Protein AF-A0ABD0QPB6-F1 (afdb_monomer)

Mean predicted aligned error: 9.12 Å

pLDDT: mean 83.05, std 16.16, range [44.59, 97.56]

InterPro domains:
  IPR012337 Ribonuclease H-like superfamily [SSF53098] (1-180)

Sequence (181 aa):
MKPLLKASNILQSESSVYLGWLLPVIHQLQSKLNRLETSSQTCTPLIRALQNGLQKRFGQMMEDPELAAAAVLLPKFKTSWTDKPDVIEAALKYVKNHLKTTEQESQHQQRESSDDDDFFSRPLSTKLQSPAELDGYLTCASDSMDLLHSFPAIKKLSMKLNTALPASAACEQLFSCAGLL

Structure (mmCIF, N/CA/C/O backbone):
data_AF-A0ABD0QPB6-F1
#
_entry.id   AF-A0ABD0QPB6-F1
#
loop_
_atom_site.group_PDB
_atom_site.id
_atom_site.type_symbol
_atom_site.label_atom_id
_atom_site.label_alt_id
_atom_site.label_comp_id
_atom_site.label_asym_id
_atom_site.label_entity_id
_atom_site.label_seq_id
_atom_site.pdbx_PDB_ins_code
_atom_site.Cartn_x
_atom_site.Cartn_y
_atom_site.Cartn_z
_atom_site.occupancy
_atom_site.B_iso_or_equiv
_atom_site.auth_seq_id
_atom_site.auth_comp_id
_atom_site.auth_asym_id
_atom_site.auth_atom_id
_atom_site.pdbx_PDB_model_num
ATOM 1 N N . MET A 1 1 ? -15.784 8.116 16.201 1.00 81.12 1 MET A N 1
ATOM 2 C CA . MET A 1 1 ? -16.161 7.712 14.823 1.00 81.12 1 MET A CA 1
ATOM 3 C C . MET A 1 1 ? -15.563 8.560 13.693 1.00 81.12 1 MET A C 1
ATO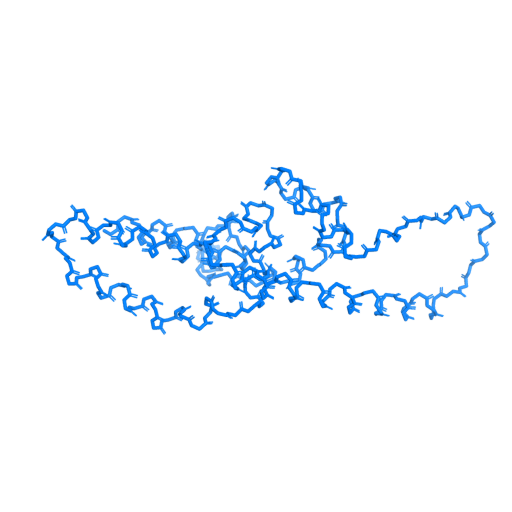M 5 O O . MET A 1 1 ? -15.458 8.041 12.591 1.00 81.12 1 MET A O 1
ATOM 9 N N . LYS A 1 2 ? -15.105 9.808 13.920 1.00 87.12 2 LYS A N 1
ATOM 10 C CA . LYS A 1 2 ? -14.520 10.672 12.864 1.00 87.12 2 LYS A CA 1
ATOM 11 C C . LYS A 1 2 ? -13.452 10.006 11.959 1.00 87.12 2 LYS A C 1
ATOM 13 O O . LYS A 1 2 ? -13.509 10.244 10.756 1.00 87.12 2 LYS A O 1
ATOM 18 N N . PRO A 1 3 ? -12.502 9.184 12.463 1.00 87.81 3 PRO A N 1
ATOM 19 C CA . PRO A 1 3 ? -11.493 8.563 11.597 1.00 87.81 3 PRO A CA 1
ATOM 20 C C . PRO A 1 3 ? -12.076 7.598 10.565 1.00 87.81 3 PRO A C 1
ATOM 22 O O . PRO A 1 3 ? -11.641 7.624 9.420 1.00 87.81 3 PRO A O 1
ATOM 25 N N . LEU A 1 4 ? -13.077 6.802 10.957 1.00 89.31 4 LEU A N 1
ATOM 26 C CA . LEU A 1 4 ? -13.736 5.843 10.071 1.00 89.31 4 LEU A CA 1
ATOM 27 C C . LEU A 1 4 ? -14.470 6.561 8.934 1.00 89.31 4 LEU A C 1
ATOM 29 O O . LEU A 1 4 ? -14.278 6.221 7.774 1.00 89.31 4 LEU A O 1
ATOM 33 N N . LEU A 1 5 ? -15.237 7.605 9.268 1.00 88.81 5 LEU A N 1
ATOM 34 C CA . LEU A 1 5 ? -15.920 8.434 8.270 1.00 88.81 5 LEU A CA 1
ATOM 35 C C . LEU A 1 5 ? -14.925 9.085 7.306 1.00 88.81 5 LEU A C 1
ATOM 37 O O . LEU A 1 5 ? -15.129 9.057 6.100 1.00 88.81 5 LEU A O 1
ATOM 41 N N . LYS A 1 6 ? -13.810 9.619 7.819 1.00 91.06 6 LYS A N 1
ATOM 42 C CA . LYS A 1 6 ? -12.783 10.225 6.964 1.00 91.06 6 LYS A CA 1
ATOM 43 C C . LYS A 1 6 ? -12.150 9.205 6.013 1.00 91.06 6 LYS A C 1
ATOM 45 O O . LYS A 1 6 ? -11.947 9.535 4.855 1.00 91.06 6 LYS A O 1
ATOM 50 N N . ALA A 1 7 ? -11.847 7.997 6.487 1.00 91.69 7 ALA A N 1
ATOM 51 C CA . ALA A 1 7 ? -11.310 6.930 5.645 1.00 91.69 7 ALA A CA 1
ATOM 52 C C . ALA A 1 7 ? -12.302 6.526 4.544 1.00 91.69 7 ALA A C 1
ATOM 54 O O . ALA A 1 7 ? -11.922 6.467 3.379 1.00 91.69 7 ALA A O 1
ATOM 55 N N . SER A 1 8 ? -13.578 6.344 4.902 1.00 87.75 8 SER A N 1
ATOM 56 C CA . SER A 1 8 ? -14.651 6.054 3.944 1.00 87.75 8 SER A CA 1
ATOM 57 C C . SER A 1 8 ? -14.762 7.143 2.880 1.00 87.75 8 SER A C 1
ATOM 59 O O . SER A 1 8 ? -14.744 6.839 1.695 1.00 87.75 8 SER A O 1
ATOM 61 N N . ASN A 1 9 ? -14.799 8.412 3.293 1.00 89.06 9 ASN A N 1
ATOM 62 C CA . ASN A 1 9 ? -14.913 9.536 2.367 1.00 89.06 9 ASN A CA 1
ATOM 63 C C . ASN A 1 9 ? -13.718 9.635 1.415 1.00 89.06 9 ASN A C 1
ATOM 65 O O . ASN A 1 9 ? -13.903 10.050 0.282 1.00 89.06 9 ASN A O 1
ATOM 69 N N . ILE A 1 10 ? -12.506 9.275 1.859 1.00 89.94 10 ILE A N 1
ATOM 70 C CA . ILE A 1 10 ? -11.329 9.250 0.979 1.00 89.94 10 ILE A CA 1
ATOM 71 C C . ILE A 1 10 ? -11.477 8.140 -0.062 1.00 89.94 10 ILE A C 1
ATOM 73 O O . ILE A 1 10 ? -11.337 8.416 -1.243 1.00 89.94 10 ILE A O 1
ATOM 77 N N . LEU A 1 11 ? -11.793 6.908 0.350 1.00 87.25 11 LEU A N 1
ATOM 78 C CA . LEU A 1 11 ? -11.899 5.773 -0.581 1.00 87.25 11 LEU A CA 1
ATOM 79 C C . LEU A 1 11 ? -13.063 5.904 -1.568 1.00 87.25 11 LEU A C 1
ATOM 81 O O . LEU A 1 11 ? -13.044 5.277 -2.619 1.00 87.25 11 LEU A O 1
ATOM 85 N N . GLN A 1 12 ? -14.073 6.697 -1.221 1.00 83.50 12 GLN A N 1
ATOM 86 C CA . GLN A 1 12 ? -15.228 6.972 -2.070 1.00 83.50 12 GLN A CA 1
ATOM 87 C C . GLN A 1 12 ? -15.091 8.285 -2.853 1.00 83.50 12 GLN A C 1
ATOM 89 O O . GLN A 1 12 ? -16.020 8.640 -3.570 1.00 83.50 12 GLN A O 1
ATOM 94 N N . SER A 1 13 ? -13.988 9.034 -2.710 1.00 82.06 13 SER A N 1
ATOM 95 C CA . SER A 1 13 ? -13.851 10.320 -3.399 1.00 82.06 13 SER A CA 1
ATOM 96 C C . SER A 1 13 ? -13.493 10.141 -4.872 1.00 82.06 13 SER A C 1
ATOM 98 O O . SER A 1 13 ? -12.635 9.337 -5.231 1.00 82.06 13 SER A O 1
ATOM 100 N N . GLU A 1 14 ? -14.059 10.998 -5.719 1.00 71.94 14 GLU A N 1
ATOM 101 C CA . GLU A 1 14 ? -13.744 11.079 -7.156 1.00 71.94 14 GLU A CA 1
ATOM 102 C C . GLU A 1 14 ? -12.307 11.549 -7.444 1.00 71.94 14 GLU A C 1
ATOM 104 O O . GLU A 1 14 ? -11.820 11.467 -8.566 1.00 71.94 14 GLU A O 1
ATOM 109 N N . SER A 1 15 ? -11.603 12.048 -6.428 1.00 72.88 15 SER A N 1
ATOM 110 C CA . SER A 1 15 ? -10.201 12.471 -6.511 1.00 72.88 15 SER A CA 1
ATOM 111 C C . SER A 1 15 ? -9.197 11.391 -6.087 1.00 72.88 15 SER A C 1
ATOM 113 O O . SER A 1 15 ? -8.006 11.530 -6.363 1.00 72.88 15 SER A O 1
ATOM 115 N N . SER A 1 16 ? -9.652 10.315 -5.433 1.00 72.69 16 SER A N 1
ATOM 116 C CA . SER A 1 16 ? -8.808 9.244 -4.865 1.00 72.69 16 SER A CA 1
ATOM 117 C C . SER A 1 16 ? -9.188 7.878 -5.450 1.00 72.69 16 SER A C 1
ATOM 119 O O . SER A 1 16 ? -9.358 6.892 -4.741 1.00 72.69 16 SER A O 1
ATOM 121 N N . VAL A 1 17 ? -9.341 7.848 -6.772 1.00 77.81 17 VAL A N 1
ATOM 122 C CA . VAL A 1 17 ? -9.950 6.756 -7.557 1.00 77.81 17 VAL A CA 1
ATOM 123 C C . VAL A 1 17 ? -9.017 5.553 -7.738 1.00 77.81 17 VAL A C 1
ATOM 125 O O . VAL A 1 17 ? -9.458 4.467 -8.095 1.00 77.81 17 VAL A O 1
ATOM 128 N N . TYR A 1 18 ? -7.724 5.725 -7.469 1.00 88.94 18 TYR A N 1
ATOM 129 C CA . TYR A 1 18 ? -6.713 4.694 -7.682 1.00 88.94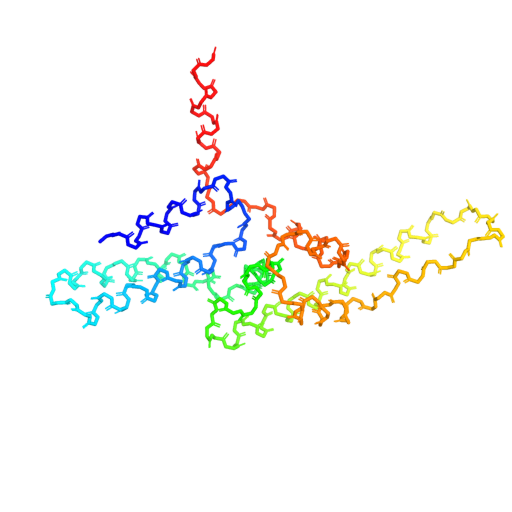 18 TYR A CA 1
ATOM 130 C C . TYR A 1 18 ? -6.714 3.647 -6.566 1.00 88.94 18 TYR A C 1
ATOM 132 O O . TYR A 1 18 ? -6.688 3.998 -5.382 1.00 88.94 18 TYR A O 1
ATOM 140 N N . LEU A 1 19 ? -6.638 2.364 -6.932 1.00 91.94 19 LEU A N 1
ATOM 141 C CA . LEU A 1 19 ? -6.557 1.252 -5.976 1.00 91.94 19 LEU A CA 1
ATOM 142 C C . LEU A 1 19 ? -5.443 1.425 -4.930 1.00 91.94 19 LEU A C 1
ATOM 144 O O . LEU A 1 19 ? -5.619 1.054 -3.772 1.00 91.94 19 LEU A O 1
ATOM 148 N N . GLY A 1 20 ? -4.327 2.056 -5.298 1.00 94.06 20 GLY A N 1
ATOM 149 C CA . GLY A 1 20 ? -3.195 2.344 -4.419 1.00 94.06 20 GLY A CA 1
ATOM 150 C C . GLY A 1 20 ? -3.513 3.245 -3.221 1.00 94.06 20 GLY A C 1
ATOM 151 O O . GLY A 1 20 ? -2.680 3.371 -2.330 1.00 94.06 20 GLY A O 1
ATOM 152 N N . TRP A 1 21 ? -4.707 3.843 -3.138 1.00 94.75 21 TRP A N 1
ATOM 153 C CA . TRP A 1 21 ? -5.187 4.512 -1.922 1.00 94.75 21 TRP A CA 1
ATOM 154 C C . TRP A 1 21 ? -5.678 3.544 -0.843 1.00 94.75 21 TRP A C 1
ATOM 156 O O . TRP A 1 21 ? -5.719 3.926 0.328 1.00 94.75 21 TRP A O 1
ATOM 166 N N . LEU A 1 22 ? -6.028 2.305 -1.201 1.00 94.19 22 LEU A N 1
ATOM 167 C CA . LEU A 1 22 ? -6.653 1.343 -0.297 1.00 94.19 22 LEU A CA 1
ATOM 168 C C . LEU A 1 22 ? -5.791 1.078 0.943 1.00 94.19 22 LEU A C 1
ATOM 170 O O . LEU A 1 22 ? -6.199 1.412 2.058 1.00 94.19 22 LEU A O 1
ATOM 174 N N . LEU A 1 23 ? -4.591 0.518 0.765 1.00 96.12 23 LEU A N 1
ATOM 175 C CA . LEU A 1 23 ? -3.746 0.131 1.899 1.00 96.12 23 LEU A CA 1
ATOM 176 C C . LEU A 1 23 ? -3.273 1.334 2.737 1.00 96.12 23 LEU A C 1
ATOM 178 O O . LEU A 1 23 ? -3.413 1.268 3.961 1.00 96.12 23 LEU A O 1
ATOM 182 N N . PRO A 1 24 ? -2.815 2.464 2.152 1.00 96.25 24 PRO A N 1
ATOM 183 C CA . PRO A 1 24 ? -2.459 3.660 2.922 1.00 96.25 24 PRO A CA 1
ATOM 184 C C . PRO A 1 24 ? -3.602 4.192 3.794 1.00 96.25 24 PRO A C 1
ATOM 186 O O . PRO A 1 24 ? -3.389 4.566 4.952 1.00 96.25 24 PRO A O 1
ATOM 189 N N . VAL A 1 25 ? -4.837 4.206 3.279 1.00 95.88 25 VAL A N 1
ATOM 190 C CA . VAL A 1 25 ? -5.998 4.689 4.039 1.00 95.88 25 VAL A CA 1
ATOM 191 C C . VAL A 1 25 ? -6.361 3.728 5.169 1.00 95.88 25 VAL A C 1
ATOM 193 O O . VAL A 1 25 ? -6.621 4.186 6.287 1.00 95.88 25 VAL A O 1
ATOM 196 N N . ILE A 1 26 ? -6.344 2.415 4.920 1.00 95.94 26 ILE A N 1
ATOM 197 C CA . ILE A 1 26 ? -6.601 1.402 5.954 1.00 95.94 26 ILE A CA 1
ATOM 198 C C . ILE A 1 26 ? -5.516 1.444 7.038 1.00 95.94 26 ILE A C 1
ATOM 200 O O . ILE A 1 26 ? -5.853 1.497 8.224 1.00 95.94 26 ILE A O 1
ATOM 204 N N . HIS A 1 27 ? -4.238 1.522 6.657 1.00 96.06 27 HIS A N 1
ATOM 205 C CA . HIS A 1 27 ? -3.117 1.666 7.588 1.00 96.06 27 HIS A CA 1
ATOM 206 C C . HIS A 1 27 ? -3.282 2.909 8.474 1.00 96.06 27 HIS A C 1
ATOM 208 O O . HIS A 1 27 ? -3.224 2.844 9.708 1.00 96.06 27 HIS A O 1
ATOM 214 N N . GLN A 1 28 ? -3.587 4.054 7.860 1.00 95.69 28 GLN A N 1
ATOM 215 C CA . GLN A 1 28 ? -3.789 5.298 8.590 1.00 95.69 28 GLN A CA 1
ATOM 216 C C . GLN A 1 28 ? -5.010 5.239 9.520 1.00 95.69 28 GLN A C 1
ATOM 218 O O . GLN A 1 28 ? -4.972 5.818 10.614 1.00 95.69 28 GLN A O 1
ATOM 223 N N . LEU A 1 29 ? -6.089 4.563 9.113 1.00 95.38 29 LEU A N 1
ATOM 224 C CA . LEU A 1 29 ? -7.268 4.340 9.945 1.00 95.38 29 LEU A CA 1
ATOM 225 C C . LEU A 1 29 ? -6.924 3.491 11.174 1.00 95.38 29 LEU A C 1
ATOM 227 O O . LEU A 1 29 ? -7.268 3.897 12.285 1.00 95.38 29 LEU A O 1
ATOM 231 N N . GLN A 1 30 ? -6.211 2.375 10.997 1.00 94.75 30 GLN A N 1
ATOM 232 C CA . GLN A 1 30 ? -5.752 1.518 12.095 1.00 94.75 30 GLN A CA 1
ATOM 233 C C . GLN A 1 30 ? -4.891 2.304 13.092 1.00 94.75 30 GLN A C 1
ATOM 235 O O . GLN A 1 30 ? -5.188 2.303 14.285 1.00 94.75 30 GLN A O 1
ATOM 240 N N . SER A 1 31 ? -3.907 3.071 12.610 1.00 94.25 31 SER A N 1
ATOM 241 C CA . SER A 1 31 ? -3.063 3.934 13.453 1.00 94.25 31 SER A CA 1
ATOM 242 C C . SER A 1 31 ? -3.891 4.943 14.268 1.00 94.25 31 SER A C 1
ATOM 244 O O . SER A 1 31 ? -3.686 5.121 15.472 1.00 94.25 31 SER A O 1
ATOM 246 N N . LYS A 1 32 ? -4.909 5.563 13.652 1.00 94.56 32 LYS A N 1
ATOM 247 C CA . LYS A 1 32 ? -5.802 6.500 14.354 1.00 94.56 32 LYS A CA 1
ATOM 248 C C . LYS A 1 32 ? -6.714 5.817 15.368 1.00 94.56 32 LYS A C 1
ATOM 250 O O . LYS A 1 32 ? -7.001 6.431 16.394 1.00 94.56 32 LYS A O 1
ATOM 255 N N . LEU A 1 33 ? -7.182 4.600 15.094 1.00 93.56 33 LEU A N 1
ATOM 256 C CA . LEU A 1 33 ? -7.973 3.819 16.046 1.00 93.56 33 LEU A CA 1
ATOM 257 C C . LEU A 1 33 ? -7.122 3.383 17.242 1.00 93.56 33 LEU A C 1
ATOM 259 O O . LEU A 1 33 ? -7.562 3.588 18.368 1.00 93.56 33 LEU A O 1
ATOM 263 N N . ASN A 1 34 ? -5.889 2.921 17.013 1.00 92.75 34 ASN A N 1
ATOM 264 C CA . ASN A 1 34 ? -4.941 2.582 18.080 1.00 92.75 34 ASN A CA 1
ATOM 265 C C . ASN A 1 34 ? -4.690 3.785 18.994 1.00 92.75 34 ASN A C 1
ATOM 267 O O . ASN A 1 34 ? -4.819 3.687 20.210 1.00 92.75 34 ASN A O 1
ATOM 271 N N . ARG A 1 35 ? -4.423 4.963 18.413 1.00 92.75 35 ARG A N 1
ATOM 272 C CA . ARG A 1 35 ? -4.232 6.187 19.202 1.00 92.75 35 ARG A CA 1
ATOM 273 C C . ARG A 1 35 ? -5.475 6.559 20.009 1.00 92.75 35 ARG A C 1
ATOM 275 O O . ARG A 1 35 ? -5.348 6.989 21.151 1.00 92.75 35 ARG A O 1
ATOM 282 N N . LEU A 1 36 ? -6.667 6.411 19.424 1.00 91.12 36 LEU A N 1
ATOM 283 C CA . LEU A 1 36 ? -7.919 6.657 20.139 1.00 91.12 36 LEU A CA 1
ATOM 284 C C . LEU A 1 36 ? -8.105 5.689 21.305 1.00 91.12 36 LEU A C 1
ATOM 286 O O . LEU A 1 36 ? -8.537 6.136 22.363 1.00 91.12 36 LEU A O 1
ATOM 290 N N . GLU A 1 37 ? -7.759 4.415 21.129 1.00 91.00 37 GLU A N 1
ATOM 291 C CA . GLU A 1 37 ? -7.808 3.414 22.195 1.00 91.00 37 GLU A CA 1
ATOM 292 C C . GLU A 1 37 ? -6.884 3.788 23.360 1.00 91.00 37 GLU A C 1
ATOM 294 O O . GLU A 1 37 ? -7.306 3.726 24.509 1.00 91.00 37 GLU A O 1
ATOM 299 N N . THR A 1 38 ? -5.661 4.250 23.076 1.00 90.19 38 THR A N 1
ATOM 300 C CA . THR A 1 38 ? -4.712 4.684 24.116 1.00 90.19 38 THR A CA 1
ATOM 301 C C . THR A 1 38 ? -5.148 5.975 24.815 1.00 90.19 38 THR A C 1
ATOM 303 O O . THR A 1 38 ? -4.927 6.129 26.011 1.00 90.19 38 THR A O 1
ATOM 306 N N . SER A 1 39 ? -5.754 6.921 24.089 1.00 88.75 39 SER A N 1
ATOM 307 C CA . SER A 1 39 ? -6.095 8.247 24.634 1.00 88.75 39 SER A CA 1
ATOM 308 C C . SER A 1 39 ? -7.474 8.345 25.299 1.00 88.75 39 SER A C 1
ATOM 310 O O . SER A 1 39 ? -7.721 9.300 26.031 1.00 88.75 39 SER A O 1
ATOM 312 N N . SER A 1 40 ? -8.398 7.419 25.015 1.00 79.94 40 SER A N 1
ATOM 313 C CA . SER A 1 40 ? -9.797 7.495 25.459 1.00 79.94 40 SER A CA 1
ATOM 314 C C . SER A 1 40 ? -10.139 6.377 26.435 1.00 79.94 40 SER A C 1
ATOM 316 O O . SER A 1 40 ? -9.991 5.202 26.120 1.00 79.94 40 SER A O 1
ATOM 318 N N . GLN A 1 41 ? -10.723 6.739 27.580 1.00 75.62 41 GLN A N 1
ATOM 319 C CA . GLN A 1 41 ? -11.320 5.782 28.524 1.00 75.62 41 GLN A CA 1
ATOM 320 C C . GLN A 1 41 ? -12.752 5.367 28.133 1.00 75.62 41 GLN A C 1
ATOM 322 O O . GLN A 1 41 ? -13.361 4.526 28.787 1.00 75.62 41 GLN A O 1
ATOM 327 N N . THR A 1 42 ? -13.313 5.958 27.073 1.00 80.00 42 THR A N 1
ATOM 328 C CA . THR A 1 42 ? -14.689 5.700 26.619 1.00 80.00 42 THR A CA 1
ATOM 329 C C . THR A 1 42 ? -14.715 4.937 25.298 1.00 80.00 42 THR A C 1
ATOM 331 O O . THR A 1 42 ? -13.845 5.113 24.441 1.00 80.00 42 THR A O 1
ATOM 334 N N . CYS A 1 43 ? -15.748 4.105 25.122 1.00 86.25 43 CYS A N 1
ATOM 335 C CA . CYS A 1 43 ? -16.034 3.355 23.893 1.00 86.25 43 CYS A CA 1
ATOM 336 C C . CYS A 1 43 ? -14.931 2.377 23.438 1.00 86.25 43 CYS A C 1
ATOM 338 O O . CYS A 1 43 ? -14.927 1.966 22.277 1.00 86.25 43 CYS A O 1
ATOM 340 N N . THR A 1 44 ? -14.035 1.943 24.332 1.00 90.75 44 THR A N 1
ATOM 341 C CA . THR A 1 44 ? -12.987 0.944 24.045 1.00 90.75 44 THR A CA 1
ATOM 342 C C . THR A 1 44 ? -13.528 -0.338 23.395 1.00 90.75 44 THR A C 1
ATOM 344 O O . THR A 1 44 ? -12.945 -0.769 22.400 1.00 90.75 44 THR A O 1
ATOM 347 N N . PRO A 1 45 ? -14.660 -0.930 23.843 1.00 93.38 45 PRO A N 1
ATOM 348 C CA . PRO A 1 45 ? -15.212 -2.116 23.181 1.00 93.38 45 PRO A CA 1
ATOM 349 C C . PRO A 1 45 ? -15.570 -1.873 21.709 1.00 93.38 45 PRO A C 1
ATOM 351 O O . PRO A 1 45 ? -15.326 -2.732 20.867 1.00 93.38 45 PRO A O 1
ATOM 354 N N . LEU A 1 46 ? -16.089 -0.685 21.380 1.00 93.06 46 LEU A N 1
ATOM 355 C CA . LEU A 1 46 ? -16.408 -0.307 20.003 1.00 93.06 46 LEU A CA 1
ATOM 356 C C . LEU A 1 46 ? -15.138 -0.119 19.164 1.00 93.06 46 LEU A C 1
ATOM 358 O O . LEU A 1 46 ? -15.092 -0.572 18.024 1.00 93.06 46 LEU A O 1
ATOM 362 N N . ILE A 1 47 ? -14.103 0.523 19.717 1.00 93.06 47 ILE A N 1
ATOM 363 C CA . ILE A 1 47 ? -12.819 0.709 19.021 1.00 93.06 47 ILE A CA 1
ATOM 364 C C . ILE A 1 47 ? -12.201 -0.655 18.683 1.00 93.06 47 ILE A C 1
ATOM 366 O O . ILE A 1 47 ? -11.854 -0.886 17.524 1.00 93.06 47 ILE A O 1
ATOM 370 N N . ARG A 1 48 ? -12.195 -1.588 19.643 1.00 94.12 48 ARG A N 1
ATOM 371 C CA . ARG A 1 48 ? -11.731 -2.971 19.442 1.00 94.12 48 ARG A CA 1
ATOM 372 C C . ARG A 1 48 ? -12.557 -3.728 18.419 1.00 94.12 48 ARG A C 1
ATOM 374 O O . ARG A 1 48 ? -11.999 -4.399 17.557 1.00 94.12 48 ARG A O 1
ATOM 381 N N . ALA A 1 49 ? -13.882 -3.596 18.466 1.00 95.38 49 ALA A N 1
ATOM 382 C CA . ALA A 1 49 ? -14.755 -4.204 17.468 1.00 95.38 49 ALA A CA 1
ATOM 383 C C . ALA A 1 49 ? -14.436 -3.696 16.049 1.00 95.38 49 ALA A C 1
ATOM 385 O O . ALA A 1 49 ? -14.397 -4.490 15.109 1.00 95.38 49 ALA A O 1
ATOM 386 N N . LEU A 1 50 ? -14.144 -2.399 15.891 1.00 94.25 50 LEU A N 1
ATOM 387 C CA . LEU A 1 50 ? -13.730 -1.819 14.611 1.00 94.25 50 LEU A CA 1
ATOM 388 C C . LEU A 1 50 ? -12.352 -2.316 14.165 1.00 94.25 50 LEU A C 1
ATOM 390 O O . LEU A 1 50 ? -12.214 -2.716 13.012 1.00 94.25 50 LEU A O 1
ATOM 394 N N . GLN A 1 51 ? -11.350 -2.328 15.049 1.00 94.81 51 GLN A N 1
ATOM 395 C CA . GLN A 1 51 ? -10.017 -2.865 14.741 1.00 94.81 51 GLN A CA 1
ATOM 396 C C . GLN A 1 51 ? -10.104 -4.335 14.302 1.00 94.81 51 GLN A C 1
ATOM 398 O O . GLN A 1 51 ? -9.565 -4.693 13.255 1.00 94.81 51 GLN A O 1
ATOM 403 N N . ASN A 1 52 ? -10.861 -5.160 15.031 1.00 96.12 52 ASN A N 1
ATOM 404 C CA . ASN A 1 52 ? -11.097 -6.564 14.687 1.00 96.12 52 ASN A CA 1
ATOM 405 C C . ASN A 1 52 ? -11.823 -6.709 13.344 1.00 96.12 52 ASN A C 1
ATOM 407 O O . ASN A 1 52 ? -11.462 -7.556 12.530 1.00 96.12 52 ASN A O 1
ATOM 411 N N . GLY A 1 53 ? -12.832 -5.872 13.089 1.00 95.88 53 GLY A N 1
ATOM 412 C CA . GLY A 1 53 ? -13.549 -5.849 11.816 1.00 95.88 53 GLY A CA 1
ATOM 413 C C . GLY A 1 53 ? -12.645 -5.484 10.637 1.00 95.88 53 GLY A C 1
ATOM 414 O O . GLY A 1 53 ? -12.726 -6.128 9.591 1.00 95.88 53 GLY A O 1
ATOM 415 N N . LEU A 1 54 ? -11.760 -4.498 10.812 1.00 95.31 54 LEU A N 1
ATOM 416 C CA . LEU A 1 54 ? -10.768 -4.115 9.808 1.00 95.31 54 LEU A CA 1
ATOM 417 C C . LEU A 1 54 ? -9.770 -5.242 9.561 1.00 95.31 54 LEU A C 1
ATOM 419 O O . LEU A 1 54 ? -9.543 -5.589 8.409 1.00 95.31 54 LEU A O 1
ATOM 423 N N . GLN A 1 55 ? -9.229 -5.857 10.615 1.00 95.81 55 GLN A N 1
ATOM 424 C CA . GLN A 1 55 ? -8.288 -6.965 10.465 1.00 95.81 55 GLN A CA 1
ATOM 425 C C . GLN A 1 55 ? -8.934 -8.165 9.769 1.00 95.81 55 GLN A C 1
ATOM 427 O O . GLN A 1 55 ? -8.341 -8.753 8.871 1.00 95.81 55 GLN A O 1
ATOM 432 N N . LYS A 1 56 ? -10.179 -8.498 10.122 1.00 96.12 56 LYS A N 1
ATOM 433 C CA . LYS A 1 56 ? -10.916 -9.597 9.492 1.00 96.12 56 LYS A CA 1
ATOM 434 C C . LYS A 1 56 ? -11.172 -9.358 8.000 1.00 96.12 56 LYS A C 1
ATOM 436 O O . LYS A 1 56 ? -11.176 -10.316 7.238 1.00 96.12 56 LYS A O 1
ATOM 441 N N . ARG A 1 57 ? -11.430 -8.112 7.590 1.00 94.75 57 ARG A N 1
ATOM 442 C CA . ARG A 1 57 ? -11.776 -7.770 6.197 1.00 94.75 57 ARG A CA 1
ATOM 443 C C . ARG A 1 57 ? -10.561 -7.467 5.324 1.00 94.75 57 ARG A C 1
ATOM 445 O O . ARG A 1 57 ? -10.544 -7.872 4.172 1.00 94.75 57 ARG A O 1
ATOM 452 N N . PHE A 1 58 ? -9.578 -6.752 5.864 1.00 95.00 58 PHE A N 1
ATOM 453 C CA . PHE A 1 58 ? -8.446 -6.204 5.113 1.00 95.00 58 PHE A CA 1
ATOM 454 C C . PHE A 1 58 ? -7.102 -6.829 5.496 1.00 95.00 58 PHE A C 1
ATOM 456 O O . PHE A 1 58 ? -6.098 -6.491 4.883 1.00 95.00 58 PHE A O 1
ATOM 463 N N . GLY A 1 59 ? -7.051 -7.733 6.482 1.00 94.38 59 GLY A N 1
ATOM 464 C CA . GLY A 1 59 ? -5.798 -8.337 6.947 1.00 94.38 59 GLY A CA 1
ATOM 465 C C . GLY A 1 59 ? -5.012 -9.010 5.823 1.00 94.38 59 GLY A C 1
ATOM 466 O O . GLY A 1 59 ? -3.848 -8.690 5.634 1.00 94.38 59 GLY A O 1
ATOM 467 N N . GLN A 1 60 ? -5.679 -9.843 5.016 1.00 94.69 60 GLN A N 1
ATOM 468 C CA . GLN A 1 60 ? -5.055 -10.491 3.854 1.00 94.69 60 GLN A CA 1
ATOM 469 C C . GLN A 1 60 ? -4.638 -9.481 2.775 1.00 94.69 60 GLN A C 1
ATOM 471 O O . GLN A 1 60 ? -3.566 -9.602 2.200 1.00 94.69 60 GLN A O 1
ATOM 476 N N . MET A 1 61 ? -5.451 -8.448 2.535 1.00 94.88 61 MET A N 1
ATOM 477 C CA . MET A 1 61 ? -5.135 -7.400 1.554 1.00 94.88 61 MET A CA 1
ATOM 478 C C . MET A 1 61 ? -3.893 -6.591 1.949 1.00 94.88 61 MET A C 1
ATOM 480 O O . MET A 1 61 ? -3.136 -6.163 1.088 1.00 94.88 61 MET A O 1
ATOM 484 N N . MET A 1 62 ? -3.666 -6.385 3.249 1.00 93.88 62 MET A N 1
ATOM 485 C CA . MET A 1 62 ? -2.479 -5.693 3.765 1.00 93.88 62 MET A CA 1
ATOM 486 C C . MET A 1 62 ? -1.180 -6.493 3.575 1.00 93.88 62 MET A C 1
ATOM 488 O O . MET A 1 62 ? -0.102 -5.921 3.730 1.00 93.88 62 MET A O 1
ATOM 492 N N . GLU A 1 63 ? -1.280 -7.786 3.266 1.00 93.88 63 GLU A N 1
ATOM 493 C CA . GLU A 1 63 ? -0.158 -8.690 2.983 1.00 93.88 63 GLU A CA 1
ATOM 494 C C . GLU A 1 63 ? 0.013 -8.942 1.474 1.00 93.88 63 GLU A C 1
ATOM 496 O O . GLU A 1 63 ? 0.977 -9.584 1.060 1.00 93.88 63 GLU A O 1
ATOM 501 N N . ASP A 1 64 ? -0.898 -8.424 0.644 1.00 96.69 64 ASP A N 1
ATOM 502 C CA . ASP A 1 64 ? -0.874 -8.607 -0.802 1.00 96.69 64 ASP A CA 1
ATOM 503 C C . ASP A 1 64 ? 0.187 -7.693 -1.455 1.00 96.69 64 ASP A C 1
ATOM 505 O O . ASP A 1 64 ? 0.059 -6.458 -1.423 1.00 96.69 64 ASP A O 1
ATOM 509 N N . PRO A 1 65 ? 1.239 -8.265 -2.076 1.00 96.75 65 PRO A N 1
ATOM 510 C CA . PRO A 1 65 ? 2.302 -7.486 -2.697 1.00 96.75 65 PRO A CA 1
ATOM 511 C C . PRO A 1 65 ? 1.834 -6.687 -3.919 1.00 96.75 65 PRO A C 1
ATOM 513 O O . PRO A 1 65 ? 2.449 -5.666 -4.225 1.00 96.75 65 PRO A O 1
ATOM 516 N N . GLU A 1 66 ? 0.769 -7.103 -4.610 1.00 96.50 66 GLU A N 1
ATOM 517 C CA . GLU A 1 66 ? 0.209 -6.368 -5.746 1.00 96.50 66 GLU A CA 1
ATOM 518 C C . GLU A 1 66 ? -0.489 -5.087 -5.278 1.00 96.50 66 GLU A C 1
ATOM 520 O O . GLU A 1 66 ? -0.227 -4.003 -5.806 1.00 96.50 66 GLU A O 1
ATOM 525 N N . LEU A 1 67 ? -1.314 -5.181 -4.231 1.00 96.38 67 LEU A N 1
ATOM 526 C CA . LEU A 1 67 ? -1.977 -4.018 -3.631 1.00 96.38 67 LEU A CA 1
ATOM 527 C C . LEU A 1 67 ? -0.963 -3.051 -3.008 1.00 96.38 67 LEU A C 1
ATOM 529 O O . LEU A 1 67 ? -1.092 -1.830 -3.139 1.00 96.38 67 LEU A O 1
ATOM 533 N N . ALA A 1 68 ? 0.082 -3.580 -2.370 1.00 97.56 68 ALA A N 1
ATOM 534 C CA . ALA A 1 68 ? 1.177 -2.771 -1.850 1.00 97.56 68 ALA A CA 1
ATOM 535 C C . ALA A 1 68 ? 1.984 -2.105 -2.980 1.00 97.56 68 ALA A C 1
ATOM 537 O O . ALA A 1 68 ? 2.337 -0.928 -2.872 1.00 97.56 68 ALA A O 1
ATOM 538 N N . ALA A 1 69 ? 2.217 -2.803 -4.096 1.00 97.56 69 ALA A N 1
ATOM 539 C CA . ALA A 1 69 ? 2.844 -2.229 -5.284 1.00 97.56 69 ALA A CA 1
ATOM 540 C C . ALA A 1 69 ? 1.997 -1.104 -5.897 1.00 97.56 69 ALA A C 1
ATOM 542 O O . ALA A 1 69 ? 2.549 -0.063 -6.257 1.00 97.56 69 ALA A O 1
ATOM 543 N N . ALA A 1 70 ? 0.671 -1.261 -5.958 1.00 97.12 70 ALA A N 1
ATOM 544 C CA . ALA A 1 70 ? -0.234 -0.214 -6.429 1.00 97.12 70 ALA A CA 1
ATOM 545 C C . ALA A 1 70 ? -0.068 1.085 -5.620 1.00 97.12 70 ALA A C 1
ATOM 547 O O . ALA A 1 70 ? 0.029 2.162 -6.211 1.00 97.12 70 ALA A O 1
ATOM 548 N N . ALA A 1 71 ? 0.057 0.981 -4.290 1.00 97.25 71 ALA A N 1
ATOM 549 C CA . ALA A 1 71 ? 0.324 2.120 -3.409 1.00 97.25 71 ALA A CA 1
ATOM 550 C C . ALA A 1 71 ? 1.710 2.748 -3.648 1.00 97.25 71 ALA A C 1
ATOM 552 O O . ALA A 1 71 ? 1.823 3.970 -3.739 1.00 97.25 71 ALA A O 1
ATOM 553 N N . VAL A 1 72 ? 2.760 1.933 -3.811 1.00 97.38 72 VAL A N 1
ATOM 554 C CA . VAL A 1 72 ? 4.129 2.413 -4.091 1.00 97.38 72 VAL A CA 1
ATOM 555 C C . VAL A 1 72 ? 4.211 3.188 -5.414 1.00 97.38 72 VAL A C 1
ATOM 557 O O . VAL A 1 72 ? 4.953 4.167 -5.532 1.00 97.38 72 VAL A O 1
ATOM 560 N N . LEU A 1 73 ? 3.423 2.790 -6.410 1.00 96.44 73 LEU A N 1
ATOM 561 C CA . LEU A 1 73 ? 3.377 3.420 -7.732 1.00 96.44 73 LEU A CA 1
ATOM 562 C C . LEU A 1 73 ? 2.584 4.739 -7.772 1.00 96.44 73 LEU A C 1
ATOM 564 O O . LEU A 1 73 ? 2.491 5.354 -8.838 1.00 96.44 73 LEU A O 1
ATOM 568 N N . LEU A 1 74 ? 2.031 5.186 -6.639 1.00 95.44 74 LEU A N 1
ATOM 569 C CA . LEU A 1 74 ? 1.462 6.522 -6.489 1.00 95.44 74 LEU A CA 1
ATOM 570 C C . LEU A 1 74 ? 2.506 7.475 -5.871 1.00 95.44 74 LEU A C 1
ATOM 572 O O . LEU A 1 74 ? 2.945 7.232 -4.739 1.00 95.44 74 LEU A O 1
ATOM 576 N N . PRO A 1 75 ? 2.861 8.592 -6.546 1.00 94.62 75 PRO A N 1
ATOM 577 C CA . PRO A 1 75 ? 3.893 9.526 -6.080 1.00 94.62 75 PRO A CA 1
ATOM 578 C C . PRO A 1 75 ? 3.660 10.063 -4.665 1.00 94.62 75 PRO A C 1
ATOM 580 O O . PRO A 1 75 ? 4.611 10.302 -3.927 1.00 94.62 75 PRO A O 1
ATOM 583 N N . LYS A 1 76 ? 2.390 10.195 -4.270 1.00 94.44 76 LYS A N 1
ATOM 584 C CA . LYS A 1 76 ? 1.971 10.645 -2.939 1.00 94.44 76 LYS A CA 1
ATOM 585 C C . LYS A 1 76 ? 2.422 9.730 -1.797 1.00 94.44 76 LYS A C 1
ATOM 587 O O . LYS A 1 76 ? 2.622 10.212 -0.686 1.00 94.44 76 LYS A O 1
ATOM 592 N N . PHE A 1 77 ? 2.519 8.424 -2.041 1.00 94.94 77 PHE A N 1
ATOM 593 C CA . PHE A 1 77 ? 2.765 7.429 -0.996 1.00 94.94 77 PHE A CA 1
ATOM 594 C C . PHE A 1 77 ? 4.148 6.812 -1.104 1.00 94.94 77 PHE A C 1
ATOM 596 O O . PHE A 1 77 ? 4.868 6.768 -0.110 1.00 94.94 77 PHE A O 1
ATOM 603 N N . LYS A 1 78 ? 4.526 6.324 -2.293 1.00 95.00 78 LYS A N 1
ATOM 604 C CA . LYS A 1 78 ? 5.780 5.585 -2.502 1.00 95.00 78 LYS A CA 1
ATOM 605 C C . LYS A 1 78 ? 5.995 4.564 -1.378 1.00 95.00 78 LYS A C 1
ATOM 607 O O . LYS A 1 78 ? 5.153 3.702 -1.158 1.00 95.00 78 LYS A O 1
ATOM 612 N N . THR A 1 79 ? 7.087 4.673 -0.635 1.00 95.88 79 THR 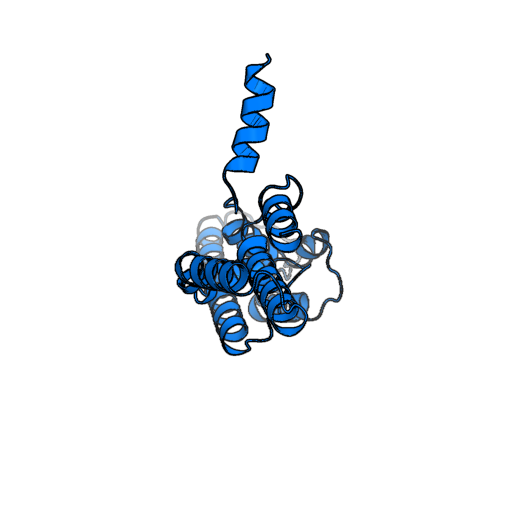A N 1
ATOM 613 C CA . THR A 1 79 ? 7.436 3.757 0.455 1.00 95.88 79 THR A CA 1
ATOM 614 C C . THR A 1 79 ? 7.081 4.285 1.848 1.00 95.88 79 THR A C 1
ATOM 616 O O . THR A 1 79 ? 7.337 3.595 2.826 1.00 95.88 79 THR A O 1
ATOM 619 N N . SER A 1 80 ? 6.494 5.481 1.971 1.00 95.12 80 SER A N 1
ATOM 620 C CA . SER A 1 80 ? 6.297 6.160 3.264 1.00 95.12 80 SER A CA 1
ATOM 621 C C . SER A 1 80 ? 4.945 5.889 3.930 1.00 95.12 80 SER A C 1
ATOM 623 O O . SER A 1 80 ? 4.682 6.389 5.021 1.00 95.12 80 SER A O 1
ATOM 625 N N . TRP A 1 81 ? 4.061 5.115 3.295 1.00 95.00 81 TRP A N 1
ATOM 626 C CA . TRP A 1 81 ? 2.703 4.890 3.802 1.00 95.00 81 TRP A CA 1
ATOM 627 C C . TRP A 1 81 ? 2.610 3.856 4.930 1.00 95.00 81 TRP A C 1
ATOM 629 O O . TRP A 1 81 ? 1.559 3.772 5.566 1.00 95.00 81 TRP A O 1
ATOM 639 N N . THR A 1 82 ? 3.659 3.064 5.172 1.00 95.50 82 THR A N 1
ATOM 640 C CA . THR A 1 82 ? 3.706 2.071 6.252 1.00 95.50 82 THR A CA 1
ATOM 641 C C . THR A 1 82 ? 5.106 1.941 6.839 1.00 95.50 82 THR A C 1
ATOM 643 O O . THR A 1 82 ? 6.098 2.053 6.126 1.00 95.50 82 THR A O 1
ATOM 646 N N . ASP A 1 83 ? 5.172 1.631 8.133 1.00 94.62 83 ASP A N 1
ATOM 647 C CA . ASP A 1 83 ? 6.423 1.376 8.858 1.00 94.62 83 ASP A CA 1
ATOM 648 C C . ASP A 1 83 ? 6.904 -0.086 8.740 1.00 94.62 83 ASP A C 1
ATOM 650 O O . ASP A 1 83 ? 7.862 -0.482 9.400 1.00 94.62 83 ASP A O 1
ATOM 654 N N . LYS A 1 84 ? 6.216 -0.918 7.945 1.00 94.94 84 LYS A N 1
ATOM 655 C CA . LYS A 1 84 ? 6.520 -2.344 7.759 1.00 94.94 84 LYS A CA 1
ATOM 656 C C . LYS A 1 84 ? 7.499 -2.556 6.593 1.00 94.94 84 LYS A C 1
ATOM 658 O O . LYS A 1 84 ? 7.070 -2.496 5.436 1.00 94.94 84 LYS A O 1
ATOM 663 N N . PRO A 1 85 ? 8.798 -2.803 6.853 1.00 94.75 85 PRO A N 1
ATOM 664 C CA . PRO A 1 85 ? 9.797 -2.904 5.791 1.00 94.75 85 PRO A CA 1
ATOM 665 C C . PRO A 1 85 ? 9.581 -4.128 4.894 1.00 94.75 85 PRO A C 1
ATOM 667 O O . PRO A 1 85 ? 9.825 -4.050 3.696 1.00 94.75 85 PRO A O 1
ATOM 670 N N . ASP A 1 86 ? 9.066 -5.222 5.451 1.00 96.62 86 ASP A N 1
ATOM 671 C CA . ASP A 1 86 ? 8.730 -6.467 4.758 1.00 96.62 86 ASP A CA 1
ATOM 672 C C . ASP A 1 86 ? 7.659 -6.260 3.675 1.00 96.62 86 ASP A C 1
ATOM 674 O O . ASP A 1 86 ? 7.805 -6.743 2.551 1.00 96.62 86 ASP A O 1
ATOM 678 N N . VAL A 1 87 ? 6.624 -5.469 3.976 1.00 96.44 87 VAL A N 1
ATOM 679 C CA . VAL A 1 87 ? 5.562 -5.125 3.015 1.00 96.44 87 VAL A CA 1
ATOM 680 C C . VAL A 1 87 ? 6.122 -4.280 1.871 1.00 96.44 87 VAL A C 1
ATOM 682 O O . VAL A 1 87 ? 5.833 -4.539 0.700 1.00 96.44 87 VAL A O 1
ATOM 685 N N . ILE A 1 88 ? 6.959 -3.288 2.191 1.00 97.25 88 ILE A N 1
ATOM 686 C CA . ILE A 1 88 ? 7.599 -2.436 1.183 1.00 97.25 88 ILE A CA 1
ATOM 687 C C . ILE A 1 88 ? 8.573 -3.239 0.315 1.00 97.25 88 ILE A C 1
ATOM 689 O O . ILE A 1 88 ? 8.583 -3.077 -0.905 1.00 97.25 88 ILE A O 1
ATOM 693 N N . GLU A 1 89 ? 9.367 -4.130 0.904 1.00 97.06 89 GLU A N 1
ATOM 694 C CA . GLU A 1 89 ? 10.292 -4.988 0.166 1.00 97.06 89 GLU A CA 1
ATOM 695 C C . GLU A 1 89 ? 9.546 -5.914 -0.804 1.00 97.06 89 GLU A C 1
ATOM 697 O O . GLU A 1 89 ? 9.909 -6.000 -1.982 1.00 97.06 89 GLU A O 1
ATOM 702 N N . ALA A 1 90 ? 8.465 -6.553 -0.345 1.00 97.44 90 ALA A N 1
ATOM 703 C CA . ALA A 1 90 ? 7.623 -7.403 -1.180 1.00 97.44 90 ALA A CA 1
ATOM 704 C C . ALA A 1 90 ? 6.998 -6.619 -2.347 1.00 97.44 90 ALA A C 1
ATOM 706 O O . ALA A 1 90 ? 7.052 -7.077 -3.493 1.00 97.44 90 ALA A O 1
ATOM 707 N N . ALA A 1 91 ? 6.492 -5.410 -2.086 1.00 97.56 91 ALA A N 1
ATOM 708 C CA . ALA A 1 91 ? 5.951 -4.514 -3.107 1.00 97.56 91 ALA A CA 1
ATOM 709 C C . ALA A 1 91 ? 7.010 -4.112 -4.145 1.00 97.56 91 ALA A C 1
ATOM 711 O O . ALA A 1 91 ? 6.785 -4.212 -5.351 1.00 97.56 91 ALA A O 1
ATOM 712 N N . LEU A 1 92 ? 8.201 -3.701 -3.704 1.00 96.81 92 LEU A N 1
ATOM 713 C CA . LEU A 1 92 ? 9.291 -3.318 -4.605 1.00 96.81 92 LEU A CA 1
ATOM 714 C C . LEU A 1 92 ? 9.785 -4.504 -5.436 1.00 96.81 92 LEU A C 1
ATOM 716 O O . LEU A 1 92 ? 10.073 -4.346 -6.624 1.00 96.81 92 LEU A O 1
ATOM 720 N N . LYS A 1 93 ? 9.853 -5.702 -4.849 1.00 96.44 93 LYS A N 1
ATOM 721 C CA . LYS A 1 93 ? 10.160 -6.939 -5.576 1.00 96.44 93 LYS A CA 1
ATOM 722 C C . LYS A 1 93 ? 9.100 -7.229 -6.639 1.00 96.44 93 LYS A C 1
ATOM 724 O O . LYS A 1 93 ? 9.458 -7.558 -7.771 1.00 96.44 93 LYS A O 1
ATOM 729 N N . TYR A 1 94 ? 7.821 -7.058 -6.304 1.00 96.62 94 TYR A N 1
ATOM 730 C CA . TYR A 1 94 ? 6.711 -7.207 -7.243 1.00 96.62 94 TYR A CA 1
ATOM 731 C C . TYR A 1 94 ? 6.836 -6.236 -8.422 1.00 96.62 94 TYR A C 1
ATOM 733 O O . TYR A 1 94 ? 6.805 -6.671 -9.576 1.00 96.62 94 TYR A O 1
ATOM 741 N N . VAL A 1 95 ? 7.070 -4.948 -8.146 1.00 96.06 95 VAL A N 1
ATOM 742 C CA . VAL A 1 95 ? 7.281 -3.909 -9.168 1.00 96.06 95 VAL A CA 1
ATOM 743 C C . VAL A 1 95 ? 8.459 -4.269 -10.075 1.00 96.06 95 VAL A C 1
ATOM 745 O O . VAL A 1 95 ? 8.301 -4.320 -11.293 1.00 96.06 95 VAL A O 1
ATOM 748 N N . LYS A 1 96 ? 9.624 -4.603 -9.505 1.00 94.38 96 LYS A N 1
ATOM 749 C CA . LYS A 1 96 ? 10.831 -4.964 -10.273 1.00 94.38 96 LYS A CA 1
ATOM 750 C C . LYS A 1 96 ? 10.597 -6.147 -11.217 1.00 94.38 96 LYS A C 1
ATOM 752 O O . LYS A 1 96 ? 11.083 -6.129 -12.345 1.00 94.38 96 LYS A O 1
ATOM 757 N N . ASN A 1 97 ? 9.859 -7.167 -10.783 1.00 93.12 97 ASN A N 1
ATOM 758 C CA . ASN A 1 97 ? 9.560 -8.334 -11.618 1.00 93.12 97 ASN A CA 1
ATOM 759 C C . ASN A 1 97 ? 8.628 -7.984 -12.793 1.00 93.12 97 ASN A C 1
ATOM 761 O O . ASN A 1 97 ? 8.846 -8.440 -13.919 1.00 93.12 97 ASN A O 1
ATOM 765 N N . HIS A 1 98 ? 7.628 -7.133 -12.559 1.00 92.19 98 HIS A N 1
ATOM 766 C CA . HIS A 1 98 ? 6.674 -6.723 -13.593 1.00 92.19 98 HIS A CA 1
ATOM 767 C C . HIS A 1 98 ? 7.262 -5.724 -14.595 1.00 92.19 98 HIS A C 1
ATOM 769 O O . HIS A 1 98 ? 6.904 -5.751 -15.775 1.00 92.19 98 HIS A O 1
ATOM 775 N N . LEU A 1 99 ? 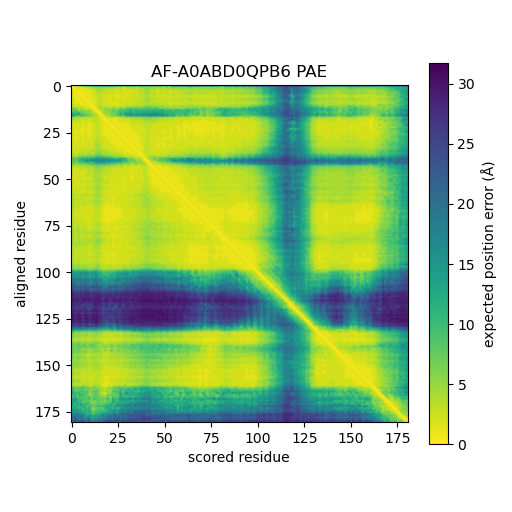8.219 -4.901 -14.165 1.00 89.25 99 LEU A N 1
ATOM 776 C CA . LEU A 1 99 ? 8.983 -4.034 -15.059 1.00 89.25 99 LEU A CA 1
ATOM 777 C C . LEU A 1 99 ? 9.833 -4.847 -16.052 1.00 89.25 99 LEU A C 1
ATOM 779 O O . LEU A 1 99 ? 9.751 -4.607 -17.254 1.00 89.25 99 LEU A O 1
ATOM 783 N N . LYS A 1 100 ? 10.540 -5.885 -15.581 1.00 82.06 100 LYS A N 1
ATOM 784 C CA . LYS A 1 100 ? 11.320 -6.800 -16.444 1.00 82.06 100 LYS A CA 1
ATOM 785 C C . LYS A 1 100 ? 10.457 -7.543 -17.468 1.00 82.06 100 LYS A C 1
ATOM 787 O O . LYS A 1 100 ? 10.863 -7.716 -18.612 1.00 82.06 100 LYS A O 1
ATOM 792 N N . THR A 1 101 ? 9.263 -7.976 -17.064 1.00 75.25 101 THR A N 1
ATOM 793 C CA . THR A 1 101 ? 8.330 -8.698 -17.951 1.00 75.25 101 THR A CA 1
ATOM 794 C C . THR A 1 101 ? 7.835 -7.793 -19.086 1.00 75.25 101 THR A C 1
ATOM 796 O O . THR A 1 101 ? 7.820 -8.190 -20.248 1.00 75.25 101 THR A O 1
ATOM 799 N N . THR A 1 102 ? 7.537 -6.528 -18.771 1.00 68.25 102 THR A N 1
ATOM 800 C CA . THR A 1 102 ? 7.079 -5.529 -19.752 1.00 68.25 102 THR A CA 1
ATOM 801 C C . THR A 1 102 ? 8.152 -5.205 -20.809 1.00 68.25 102 THR A C 1
ATOM 803 O O . THR A 1 102 ? 7.826 -4.919 -21.965 1.00 68.25 102 THR A O 1
ATOM 806 N N . GLU A 1 103 ? 9.439 -5.265 -20.446 1.00 66.50 103 GLU A N 1
ATOM 807 C CA . GLU A 1 103 ? 10.553 -5.091 -21.393 1.00 66.50 103 GLU A CA 1
ATOM 808 C C . GLU A 1 103 ? 10.631 -6.22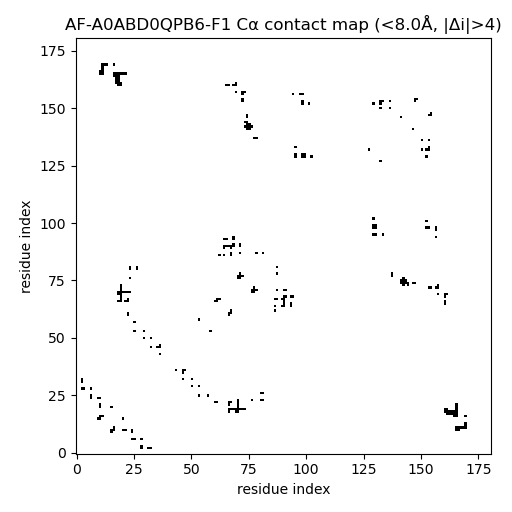7 -22.424 1.00 66.50 103 GLU A C 1
ATOM 810 O O . GLU A 1 103 ? 10.908 -5.968 -23.596 1.00 66.50 103 GLU A O 1
ATOM 815 N N . GLN A 1 104 ? 10.382 -7.473 -22.010 1.00 60.75 104 GLN A N 1
ATOM 816 C CA . GLN A 1 104 ? 10.447 -8.643 -22.894 1.00 60.75 104 GLN A CA 1
ATOM 817 C C . GLN A 1 104 ? 9.321 -8.639 -23.936 1.00 60.75 104 GLN A C 1
ATOM 819 O O . GLN A 1 104 ? 9.573 -8.901 -25.111 1.00 60.75 104 GLN A O 1
ATOM 824 N N . GLU A 1 105 ? 8.104 -8.265 -23.533 1.00 61.59 105 GLU A N 1
ATOM 825 C CA . GLU A 1 105 ? 6.950 -8.128 -24.435 1.00 61.59 105 GLU A CA 1
ATOM 826 C C . GLU A 1 105 ? 7.187 -7.048 -25.503 1.00 61.59 105 GLU A C 1
ATOM 828 O O . GLU A 1 105 ? 6.920 -7.256 -26.688 1.00 61.59 105 GLU A O 1
ATOM 833 N N . SER A 1 106 ? 7.765 -5.912 -25.098 1.00 61.19 106 SER A N 1
ATOM 834 C CA . SER A 1 106 ? 8.043 -4.786 -26.000 1.00 61.19 106 SER A CA 1
ATOM 835 C C . SER A 1 106 ? 9.124 -5.125 -27.040 1.00 61.19 106 SER A C 1
ATOM 837 O O . SER A 1 106 ? 9.036 -4.697 -28.189 1.00 61.19 106 SER A O 1
ATOM 839 N N . GLN A 1 107 ? 10.126 -5.933 -26.669 1.00 58.22 107 GLN A N 1
ATOM 840 C CA . GLN A 1 107 ? 11.164 -6.407 -27.596 1.00 58.22 107 GLN A CA 1
ATOM 841 C C . GLN A 1 107 ? 10.640 -7.422 -28.619 1.00 58.22 107 GLN A C 1
ATOM 843 O O . GLN A 1 107 ? 11.194 -7.512 -29.714 1.00 58.22 107 GLN A O 1
ATOM 848 N N . HIS A 1 108 ? 9.601 -8.190 -28.278 1.00 55.62 108 HIS A N 1
ATOM 849 C CA . HIS A 1 108 ? 8.982 -9.137 -29.206 1.00 55.62 108 HIS A CA 1
ATOM 850 C C . HIS A 1 108 ? 8.161 -8.402 -30.276 1.00 55.62 108 HIS A C 1
ATOM 852 O O . HIS A 1 108 ? 8.328 -8.670 -31.460 1.00 55.62 108 HIS A O 1
ATOM 858 N N . GLN A 1 109 ? 7.387 -7.386 -29.877 1.00 54.22 109 GLN A N 1
ATOM 859 C CA . GLN A 1 109 ? 6.586 -6.567 -30.799 1.00 54.22 109 GLN A CA 1
ATOM 860 C C . GLN A 1 109 ? 7.433 -5.717 -31.760 1.00 54.22 109 GLN A C 1
ATOM 862 O O . GLN A 1 109 ? 7.073 -5.559 -32.922 1.00 54.22 109 GLN A O 1
ATOM 867 N N . GLN A 1 110 ? 8.589 -5.205 -31.319 1.00 53.00 110 GLN A N 1
ATOM 868 C CA . GLN A 1 110 ? 9.491 -4.444 -32.197 1.00 53.00 110 GLN A CA 1
ATOM 869 C C . GLN A 1 110 ? 10.144 -5.299 -33.294 1.00 53.00 110 GLN A C 1
ATOM 871 O O . GLN A 1 110 ? 10.509 -4.766 -34.338 1.00 53.00 110 GLN A O 1
ATOM 876 N N . ARG A 1 111 ? 10.293 -6.615 -33.088 1.00 52.19 111 ARG A N 1
ATOM 877 C CA . ARG A 1 111 ? 10.887 -7.518 -34.090 1.00 52.19 111 ARG A CA 1
ATOM 878 C C . ARG A 1 111 ? 9.923 -7.895 -35.213 1.00 52.19 111 ARG A C 1
ATOM 880 O O . ARG A 1 111 ? 10.390 -8.252 -36.286 1.00 52.19 111 ARG A O 1
ATOM 887 N N . GLU A 1 112 ? 8.616 -7.796 -34.986 1.00 52.44 112 GLU A N 1
ATOM 888 C CA . GLU A 1 112 ? 7.590 -8.127 -35.986 1.00 52.44 112 GLU A CA 1
ATOM 889 C C . GLU A 1 112 ? 7.209 -6.935 -36.888 1.00 52.44 112 GLU A C 1
ATOM 891 O O . GLU A 1 112 ? 6.529 -7.123 -37.889 1.00 52.44 112 GLU A O 1
ATOM 896 N N . SER A 1 113 ? 7.669 -5.717 -36.567 1.00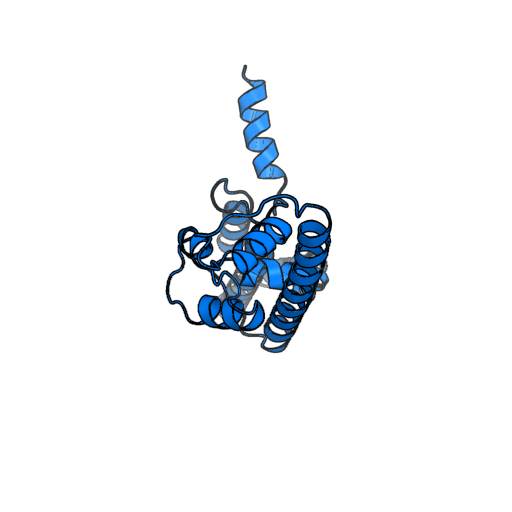 49.91 113 SER A N 1
ATOM 897 C CA . SER A 1 113 ? 7.247 -4.456 -37.209 1.00 49.91 113 SER A CA 1
ATOM 898 C C . SER A 1 113 ? 8.373 -3.713 -37.956 1.00 49.91 113 SER A C 1
ATOM 900 O O . SER A 1 113 ? 8.236 -2.523 -38.233 1.00 49.91 113 SER A O 1
ATOM 902 N N . SER A 1 114 ? 9.507 -4.355 -38.243 1.00 46.84 114 SER A N 1
ATOM 903 C CA . SER A 1 114 ? 10.670 -3.668 -38.826 1.00 46.84 114 SER A CA 1
ATOM 904 C C . SER A 1 114 ? 10.659 -3.700 -40.359 1.00 46.84 114 SER A C 1
ATOM 906 O O . SER A 1 114 ? 11.316 -4.550 -40.954 1.00 46.84 114 SER A O 1
ATOM 908 N N . ASP A 1 115 ? 9.962 -2.746 -40.971 1.00 54.97 115 ASP A N 1
ATOM 909 C CA . ASP A 1 115 ? 10.186 -2.300 -42.353 1.00 54.97 115 ASP A CA 1
ATOM 910 C C . ASP A 1 115 ? 10.222 -0.766 -42.322 1.00 54.97 115 ASP A C 1
ATOM 912 O O . ASP A 1 115 ? 9.169 -0.145 -42.341 1.00 54.97 115 ASP A O 1
ATOM 916 N N . ASP A 1 116 ? 11.401 -0.174 -42.091 1.00 54.31 116 ASP A N 1
ATOM 917 C CA . ASP A 1 116 ? 11.697 1.228 -42.436 1.00 54.31 116 ASP A CA 1
ATOM 918 C C . ASP A 1 116 ? 13.184 1.560 -42.185 1.00 54.31 116 ASP A C 1
ATOM 920 O O . ASP A 1 116 ? 13.679 1.586 -41.052 1.00 54.31 116 ASP A O 1
ATOM 924 N N . ASP A 1 117 ? 13.895 1.826 -43.281 1.00 50.97 117 ASP A N 1
ATOM 925 C CA . ASP A 1 117 ? 15.233 2.413 -43.339 1.00 50.97 117 ASP A CA 1
ATOM 926 C C . ASP A 1 117 ? 15.143 3.940 -43.154 1.00 50.97 117 ASP A C 1
ATOM 928 O O . ASP A 1 117 ? 14.917 4.675 -44.116 1.00 50.97 117 ASP A O 1
ATOM 932 N N . ASP A 1 118 ? 15.364 4.453 -41.938 1.00 59.28 118 ASP A N 1
ATOM 933 C CA . ASP A 1 118 ? 15.512 5.899 -41.714 1.00 59.28 118 ASP A CA 1
ATOM 934 C C . ASP A 1 118 ? 16.940 6.271 -41.270 1.00 59.28 118 ASP A C 1
ATOM 936 O O . ASP A 1 118 ? 17.365 6.072 -40.129 1.00 59.28 118 ASP A O 1
ATOM 940 N N . PHE A 1 119 ? 17.697 6.837 -42.214 1.00 57.50 119 PHE A N 1
ATOM 941 C CA . PHE A 1 119 ? 19.127 7.173 -42.128 1.00 57.50 119 PHE A CA 1
ATOM 942 C C . PHE A 1 119 ? 19.469 8.225 -41.051 1.00 57.50 119 PHE A C 1
ATOM 944 O O . PHE A 1 119 ? 20.622 8.325 -40.626 1.00 57.50 119 PHE A O 1
ATOM 951 N N . PHE A 1 120 ? 18.485 8.998 -40.574 1.00 54.47 120 PHE A N 1
ATOM 952 C CA . PHE A 1 120 ? 18.660 10.027 -39.537 1.00 54.47 120 PHE A CA 1
ATOM 953 C C . PHE A 1 120 ? 17.962 9.710 -38.214 1.00 54.47 120 PHE A C 1
ATOM 955 O O . PHE A 1 120 ? 17.919 10.566 -37.321 1.00 54.47 120 PHE A O 1
ATOM 962 N N . SER A 1 121 ? 17.474 8.484 -38.040 1.00 50.81 121 SER A N 1
ATOM 963 C CA . SER A 1 121 ? 16.950 8.029 -36.761 1.00 50.81 121 SER A CA 1
ATOM 964 C C . SER A 1 121 ? 18.074 8.003 -35.721 1.00 50.81 121 SER A C 1
ATOM 966 O O . SER A 1 121 ? 18.797 7.020 -35.555 1.00 50.81 121 SER A O 1
ATOM 968 N N . ARG A 1 122 ? 18.244 9.113 -34.983 1.00 44.78 122 ARG A N 1
ATOM 969 C CA . ARG A 1 122 ? 18.996 9.110 -33.721 1.00 44.78 122 ARG A CA 1
ATOM 970 C C . ARG A 1 122 ? 18.377 7.990 -32.896 1.00 44.78 122 ARG A C 1
ATOM 972 O O . ARG A 1 122 ? 17.164 8.048 -32.687 1.00 44.78 122 ARG A O 1
ATOM 979 N N . PRO A 1 123 ? 19.150 7.002 -32.412 1.00 46.91 123 PRO A N 1
ATOM 980 C CA . PRO A 1 123 ? 18.595 6.039 -31.489 1.00 46.91 123 PRO A CA 1
ATOM 981 C C . PRO A 1 123 ? 18.105 6.859 -30.302 1.00 46.91 123 PRO A C 1
ATOM 983 O O . PRO A 1 123 ? 18.904 7.429 -29.554 1.00 46.91 123 PRO A O 1
ATOM 986 N N . LEU A 1 124 ? 16.785 7.005 -30.171 1.00 44.59 124 LEU A N 1
ATOM 987 C CA . LEU A 1 124 ? 16.206 7.430 -28.917 1.00 44.59 124 LEU A CA 1
ATOM 988 C C . LEU A 1 124 ? 16.697 6.364 -27.943 1.00 44.59 124 LEU A C 1
ATOM 990 O O . LEU A 1 124 ? 16.257 5.216 -27.977 1.00 44.59 124 LEU A O 1
ATOM 994 N N . SER A 1 125 ? 17.683 6.717 -27.125 1.00 46.28 125 SER A N 1
ATOM 995 C CA . SER A 1 125 ? 18.045 5.944 -25.947 1.00 46.28 125 SER A CA 1
ATOM 996 C C . SER A 1 125 ? 16.875 6.038 -24.970 1.00 46.28 125 SER A C 1
ATOM 998 O O . SER A 1 125 ? 16.965 6.672 -23.928 1.00 46.28 125 SER A O 1
ATOM 1000 N N . THR A 1 126 ? 15.744 5.422 -25.310 1.00 44.97 126 THR A N 1
ATOM 1001 C CA . THR A 1 126 ? 14.611 5.194 -24.409 1.00 44.97 126 THR A CA 1
ATOM 1002 C C . THR A 1 126 ? 14.891 4.030 -23.465 1.00 44.97 126 THR A C 1
ATOM 1004 O O . THR A 1 126 ? 14.073 3.728 -22.606 1.00 44.97 126 THR A O 1
ATOM 1007 N N . LYS A 1 127 ? 16.061 3.385 -23.563 1.00 49.69 127 LYS A N 1
ATOM 1008 C CA . LYS A 1 127 ? 16.534 2.420 -22.569 1.00 49.69 127 LYS A CA 1
ATOM 1009 C C . LYS A 1 127 ? 17.127 3.142 -21.356 1.00 49.69 127 LYS A C 1
ATOM 1011 O O . LYS A 1 127 ? 18.315 2.999 -21.072 1.00 49.69 127 LYS A O 1
ATOM 1016 N N . LEU A 1 128 ? 16.303 3.860 -20.591 1.00 49.00 128 LEU A N 1
ATOM 1017 C CA . LEU A 1 128 ? 16.526 3.802 -19.148 1.00 49.00 128 LEU A CA 1
ATOM 1018 C C . LEU A 1 128 ? 16.185 2.366 -18.762 1.00 49.00 128 LEU A C 1
ATOM 1020 O O . LEU A 1 128 ? 15.071 1.903 -18.981 1.00 49.00 128 LEU A O 1
ATOM 1024 N N . GLN A 1 129 ? 17.189 1.629 -18.299 1.00 56.53 129 GLN A N 1
ATOM 1025 C CA . GLN A 1 129 ? 17.008 0.273 -17.799 1.00 56.53 129 GLN A CA 1
ATOM 1026 C C . GLN A 1 129 ? 15.881 0.327 -16.761 1.00 56.53 129 GLN A C 1
ATOM 1028 O O . GLN A 1 129 ? 15.994 1.085 -15.797 1.00 56.53 129 GLN A O 1
ATOM 1033 N N . SER A 1 130 ? 14.799 -0.435 -16.942 1.00 61.25 130 SER A N 1
ATOM 1034 C CA . SER A 1 130 ? 13.623 -0.350 -16.064 1.00 61.25 130 SER A CA 1
ATOM 1035 C C . SER A 1 130 ? 13.906 -0.447 -14.551 1.00 61.25 130 SER A C 1
ATOM 1037 O O . SER A 1 130 ? 13.164 0.172 -13.785 1.00 61.25 130 SER A O 1
ATOM 1039 N N . PRO A 1 131 ? 14.977 -1.118 -14.057 1.00 65.88 131 PRO A N 1
ATOM 1040 C CA . PRO A 1 131 ? 15.337 -1.059 -12.640 1.00 65.88 131 PRO A CA 1
ATOM 1041 C C . PRO A 1 131 ? 15.877 0.314 -12.211 1.00 65.88 131 PRO A C 1
ATOM 1043 O O . PRO A 1 131 ? 15.560 0.767 -11.117 1.00 65.88 131 PRO A O 1
ATOM 1046 N N . ALA A 1 132 ? 16.651 0.986 -13.069 1.00 79.69 132 ALA A N 1
ATOM 1047 C CA . ALA A 1 132 ? 17.195 2.320 -12.804 1.00 79.69 132 ALA A CA 1
ATOM 1048 C C . ALA A 1 132 ? 16.096 3.397 -12.829 1.00 79.69 132 ALA A C 1
ATOM 1050 O O . ALA A 1 132 ? 16.173 4.392 -12.110 1.00 79.69 132 ALA A O 1
ATOM 1051 N N . GLU A 1 133 ? 15.046 3.176 -13.625 1.00 88.75 133 GLU A N 1
ATOM 1052 C CA . GLU A 1 133 ? 13.860 4.033 -13.656 1.00 88.75 133 GLU A CA 1
ATOM 1053 C C . GLU A 1 133 ? 13.112 4.018 -12.313 1.00 88.75 133 GLU A C 1
ATOM 1055 O O . GLU A 1 133 ? 12.702 5.070 -11.820 1.00 88.75 133 GLU A O 1
ATOM 1060 N N . LEU A 1 134 ? 12.993 2.843 -11.683 1.00 92.38 134 LEU A N 1
ATOM 1061 C CA . LEU A 1 134 ? 12.384 2.707 -10.360 1.00 92.38 134 LEU A CA 1
ATOM 1062 C C . LEU A 1 134 ? 13.161 3.490 -9.295 1.00 92.38 134 LEU A C 1
ATOM 1064 O O . LEU A 1 134 ? 12.551 4.221 -8.515 1.00 92.38 134 LEU A O 1
ATOM 1068 N N . ASP A 1 135 ? 14.489 3.379 -9.276 1.00 92.75 135 ASP A N 1
ATOM 1069 C CA . ASP A 1 135 ? 15.323 4.105 -8.311 1.00 92.75 135 ASP A CA 1
ATOM 1070 C C . ASP A 1 135 ? 15.218 5.632 -8.516 1.00 92.75 135 ASP A C 1
ATOM 1072 O O . ASP A 1 135 ? 15.081 6.393 -7.551 1.00 92.75 135 ASP A O 1
ATOM 1076 N N . GLY A 1 136 ? 15.180 6.095 -9.771 1.00 93.12 136 GLY A N 1
ATOM 1077 C CA . GLY A 1 136 ? 14.933 7.503 -10.110 1.00 93.12 136 GLY A CA 1
ATOM 1078 C C . GLY A 1 136 ? 13.556 8.002 -9.651 1.00 93.12 136 GLY A C 1
ATOM 1079 O O . GLY A 1 136 ? 13.430 9.091 -9.088 1.00 93.12 136 GLY A O 1
ATOM 1080 N N . TYR A 1 137 ? 12.515 7.187 -9.820 1.00 95.31 137 TYR A N 1
ATOM 1081 C CA . TYR A 1 137 ? 11.166 7.511 -9.358 1.00 95.31 137 TYR A CA 1
ATOM 1082 C C . TYR A 1 137 ? 11.088 7.625 -7.826 1.00 95.31 137 TYR A C 1
ATOM 1084 O O . TYR A 1 137 ? 10.482 8.568 -7.297 1.00 95.31 137 TYR A O 1
ATOM 1092 N N . LEU A 1 138 ? 11.715 6.688 -7.108 1.00 93.88 138 LEU A N 1
ATOM 1093 C CA . LEU A 1 138 ? 11.707 6.645 -5.643 1.00 93.88 138 LEU A CA 1
ATOM 1094 C C . LEU A 1 138 ? 12.499 7.796 -5.012 1.00 93.88 138 LEU A C 1
ATOM 1096 O O . LEU A 1 138 ? 12.106 8.291 -3.960 1.00 93.88 138 LEU A O 1
ATOM 1100 N N . THR A 1 139 ? 13.576 8.247 -5.658 1.00 93.44 139 THR A N 1
ATOM 1101 C CA . THR A 1 139 ? 14.411 9.360 -5.172 1.00 93.44 139 THR A CA 1
ATOM 1102 C C . THR A 1 139 ? 13.812 10.740 -5.440 1.00 93.44 139 THR A C 1
ATOM 1104 O O . THR A 1 139 ? 14.179 11.709 -4.776 1.00 93.44 139 THR A O 1
ATOM 1107 N N . CYS A 1 140 ? 12.866 10.861 -6.375 1.00 91.75 140 CYS A N 1
ATOM 1108 C CA . CYS A 1 140 ? 12.211 12.137 -6.635 1.00 91.75 140 CYS A CA 1
ATOM 1109 C C . CYS A 1 140 ? 11.323 12.574 -5.453 1.00 91.75 140 CYS A C 1
ATOM 1111 O O . CYS A 1 140 ? 10.508 11.801 -4.956 1.00 91.75 140 CYS A O 1
ATOM 1113 N N . ALA A 1 141 ? 11.413 13.840 -5.045 1.00 89.62 141 ALA A N 1
ATOM 1114 C CA . ALA A 1 141 ? 10.620 14.381 -3.937 1.00 89.62 141 ALA A CA 1
ATOM 1115 C C . ALA A 1 141 ? 9.180 14.787 -4.319 1.00 89.62 141 ALA A C 1
ATOM 1117 O O . ALA A 1 141 ? 8.385 15.091 -3.436 1.00 89.62 141 ALA A O 1
ATOM 1118 N N . SE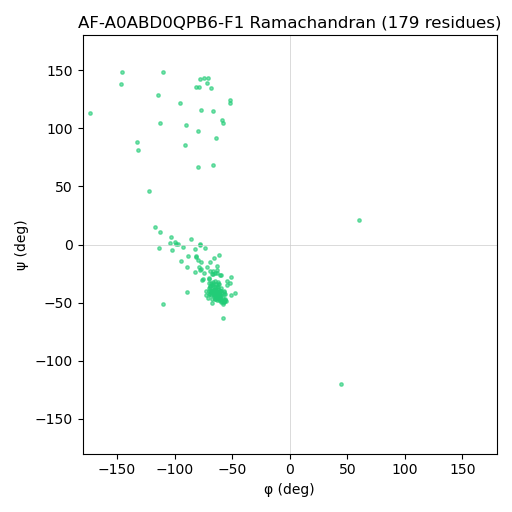R A 1 142 ? 8.838 14.822 -5.613 1.00 91.50 142 SER A N 1
ATOM 1119 C CA . SER A 1 142 ? 7.502 15.235 -6.059 1.00 91.50 142 SER A CA 1
ATOM 1120 C C . SER A 1 142 ? 6.439 14.180 -5.735 1.00 91.50 142 SER A C 1
ATOM 1122 O O . SER A 1 142 ? 6.657 12.979 -5.929 1.00 91.50 142 SER A O 1
ATOM 1124 N N . ASP A 1 143 ? 5.278 14.656 -5.287 1.00 90.19 143 ASP A N 1
ATOM 1125 C CA . ASP A 1 143 ? 4.063 13.889 -5.021 1.00 90.19 143 ASP A CA 1
ATOM 1126 C C . ASP A 1 143 ? 2.986 14.067 -6.112 1.00 90.19 143 ASP A C 1
ATOM 1128 O O . ASP A 1 143 ? 1.913 13.463 -6.015 1.00 90.19 143 ASP A O 1
ATOM 1132 N N . SER A 1 144 ? 3.267 14.857 -7.159 1.00 91.19 144 SER A N 1
ATOM 1133 C CA . SER A 1 144 ? 2.346 15.063 -8.282 1.00 91.19 144 SER A CA 1
ATOM 1134 C C . SER A 1 144 ? 2.311 13.847 -9.205 1.00 91.19 144 SER A C 1
ATOM 1136 O O . SER A 1 144 ? 3.339 13.237 -9.502 1.00 91.19 144 SER A O 1
ATOM 1138 N N . MET A 1 145 ? 1.126 13.544 -9.737 1.00 90.00 145 MET A N 1
ATOM 1139 C CA . MET A 1 145 ? 0.947 12.532 -10.783 1.00 90.00 145 MET A CA 1
ATOM 1140 C C . MET A 1 145 ? 1.680 12.888 -12.082 1.00 90.00 145 MET A C 1
ATOM 1142 O O . MET A 1 145 ? 2.067 11.980 -12.820 1.00 90.00 145 MET A O 1
ATOM 1146 N N . ASP A 1 146 ? 1.948 14.174 -12.333 1.00 91.31 146 ASP A N 1
ATOM 1147 C CA . ASP A 1 146 ? 2.711 14.628 -13.504 1.00 91.31 146 ASP A CA 1
ATOM 1148 C C . ASP A 1 146 ? 4.124 14.031 -13.536 1.00 91.31 146 ASP A C 1
ATOM 1150 O O . ASP A 1 146 ? 4.681 13.805 -14.612 1.00 91.31 146 ASP A O 1
ATOM 1154 N N . LEU A 1 147 ? 4.673 13.678 -12.365 1.00 92.00 147 LEU A N 1
ATOM 1155 C CA . LEU A 1 147 ? 5.967 13.012 -12.230 1.00 92.00 147 LEU A CA 1
ATOM 1156 C C . LEU A 1 147 ? 6.054 11.731 -13.066 1.00 92.00 147 LEU A C 1
ATOM 1158 O O . LEU A 1 147 ? 7.113 11.407 -13.602 1.00 92.00 147 LEU A O 1
ATOM 1162 N N . LEU A 1 148 ? 4.945 11.000 -13.205 1.00 91.69 148 LEU A N 1
ATOM 1163 C CA . LEU A 1 148 ? 4.919 9.744 -13.950 1.00 91.69 148 LEU A CA 1
ATOM 1164 C C . LEU A 1 148 ? 5.253 9.943 -15.436 1.00 91.69 148 LEU A C 1
ATOM 1166 O O . LEU A 1 148 ? 5.703 9.009 -16.087 1.00 91.69 148 LEU A O 1
ATOM 1170 N N . HIS A 1 149 ? 5.093 11.146 -15.995 1.00 91.19 149 HIS A N 1
ATOM 1171 C CA . HIS A 1 149 ? 5.497 11.416 -17.379 1.00 91.19 149 HIS A CA 1
ATOM 1172 C C . HIS A 1 149 ? 7.014 11.308 -17.594 1.00 91.19 149 HIS A C 1
ATOM 1174 O O . HIS A 1 149 ? 7.441 11.010 -18.706 1.00 91.19 149 HIS A O 1
ATOM 1180 N N . SER A 1 150 ? 7.816 11.497 -16.542 1.00 91.69 150 SER A N 1
ATOM 1181 C CA . SER A 1 150 ? 9.272 11.326 -16.578 1.00 91.69 150 SER A CA 1
ATOM 1182 C C . SER A 1 150 ? 9.720 9.866 -16.446 1.00 91.69 150 SER A C 1
ATOM 1184 O O . SER A 1 150 ? 10.892 9.577 -16.671 1.00 91.69 150 SER A O 1
ATOM 1186 N N . PHE A 1 151 ? 8.802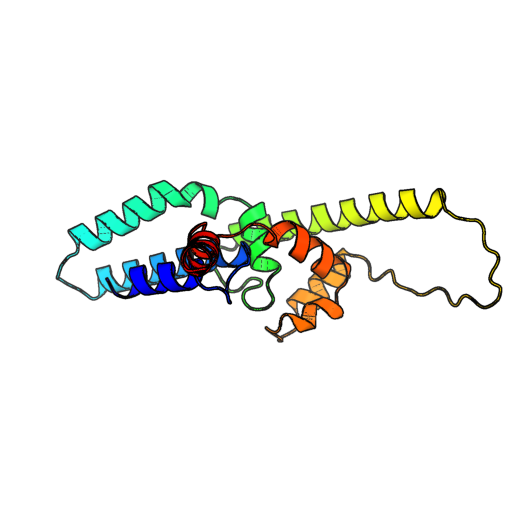 8.953 -16.108 1.00 93.00 151 PHE A N 1
ATOM 1187 C CA . PHE A 1 151 ? 9.074 7.533 -15.882 1.00 93.00 151 PHE A CA 1
ATOM 1188 C C . PHE A 1 151 ? 8.048 6.669 -16.647 1.00 93.00 151 PHE A C 1
ATOM 1190 O O . PHE A 1 151 ? 7.048 6.229 -16.070 1.00 93.00 151 PHE A O 1
ATOM 1197 N N . PRO A 1 152 ? 8.247 6.436 -17.962 1.00 90.56 152 PRO A N 1
ATOM 1198 C CA . PRO A 1 152 ? 7.277 5.748 -18.815 1.00 90.56 152 PRO A CA 1
ATOM 1199 C C . PRO A 1 152 ? 6.936 4.309 -18.396 1.00 90.56 152 PRO A C 1
ATOM 1201 O O . PRO A 1 152 ? 5.764 3.921 -18.468 1.00 90.56 152 PRO A O 1
ATOM 1204 N N . ALA A 1 153 ? 7.909 3.505 -17.954 1.00 90.31 153 ALA A N 1
ATOM 1205 C CA . ALA A 1 153 ? 7.654 2.130 -17.527 1.00 90.31 153 ALA A CA 1
ATOM 1206 C C . ALA A 1 153 ? 6.921 2.104 -16.180 1.00 90.31 153 ALA A C 1
ATOM 1208 O O . ALA A 1 153 ? 5.963 1.342 -16.010 1.00 90.31 153 ALA A O 1
ATOM 1209 N N . ILE A 1 154 ? 7.301 2.995 -15.257 1.00 93.94 154 ILE A N 1
ATOM 1210 C CA . ILE A 1 154 ? 6.600 3.180 -13.979 1.00 93.94 154 ILE A CA 1
ATOM 1211 C C . ILE A 1 154 ? 5.167 3.650 -14.223 1.00 93.94 154 ILE A C 1
ATOM 1213 O O . ILE A 1 154 ? 4.240 3.103 -13.631 1.00 93.94 154 ILE A O 1
ATOM 1217 N N . LYS A 1 155 ? 4.955 4.603 -15.136 1.00 93.06 155 LYS A N 1
ATOM 1218 C CA . LYS A 1 155 ? 3.625 5.093 -15.514 1.00 93.06 155 LYS A CA 1
ATOM 1219 C C . LYS A 1 155 ? 2.743 3.981 -16.063 1.00 93.06 155 LYS A C 1
ATOM 1221 O O . LYS A 1 155 ? 1.605 3.839 -15.619 1.00 93.06 155 LYS A O 1
ATOM 1226 N N . LYS A 1 156 ? 3.261 3.178 -16.997 1.00 92.38 156 LYS A N 1
ATOM 1227 C CA . LYS A 1 156 ? 2.522 2.057 -17.596 1.00 92.38 156 LYS A CA 1
ATOM 1228 C C . LYS A 1 156 ? 2.100 1.040 -16.536 1.00 92.38 156 LYS A C 1
ATOM 1230 O O . LYS A 1 156 ? 0.938 0.634 -16.505 1.00 92.38 156 LYS A O 1
ATOM 1235 N N . LEU A 1 157 ? 3.016 0.657 -15.646 1.00 93.62 157 LEU A N 1
ATOM 1236 C CA . LEU A 1 157 ? 2.704 -0.281 -14.568 1.00 93.62 157 LEU A CA 1
ATOM 1237 C C . LEU A 1 157 ? 1.749 0.332 -13.534 1.00 93.62 157 LEU A C 1
ATOM 1239 O O . LEU A 1 157 ? 0.819 -0.342 -13.097 1.00 93.62 157 LEU A O 1
ATOM 1243 N N . SER A 1 158 ? 1.935 1.611 -13.193 1.00 94.12 158 SER A N 1
ATOM 1244 C CA . SER A 1 158 ? 1.049 2.351 -12.292 1.00 94.12 158 SER A CA 1
ATOM 1245 C C . SER A 1 158 ? -0.376 2.346 -12.822 1.00 94.12 158 SER A C 1
ATOM 1247 O O . SER A 1 158 ? -1.277 1.952 -12.091 1.00 94.12 158 SER A O 1
ATOM 1249 N N . MET A 1 159 ? -0.579 2.657 -14.106 1.00 92.44 159 MET A N 1
ATOM 1250 C CA . MET A 1 159 ? -1.893 2.559 -14.739 1.00 92.44 159 MET A CA 1
ATOM 1251 C C . MET A 1 159 ? -2.470 1.148 -14.617 1.00 92.44 159 MET A C 1
ATOM 1253 O O . MET A 1 159 ? -3.594 1.003 -14.149 1.00 92.44 159 MET A O 1
ATOM 1257 N N . LYS A 1 160 ? -1.702 0.104 -14.954 1.00 92.81 160 LYS A N 1
ATOM 1258 C CA . LYS A 1 160 ? -2.176 -1.289 -14.891 1.00 92.81 160 LYS A CA 1
ATOM 1259 C C . LYS A 1 160 ? -2.688 -1.675 -13.498 1.00 92.81 160 LYS A C 1
ATOM 1261 O O . LYS A 1 160 ? -3.777 -2.228 -13.397 1.00 92.81 160 LYS A O 1
ATOM 1266 N N . LEU A 1 161 ? -1.934 -1.364 -12.442 1.00 92.88 161 LEU A N 1
ATOM 1267 C CA . LEU A 1 161 ? -2.287 -1.765 -11.072 1.00 92.88 161 LEU A CA 1
ATOM 1268 C C . LEU A 1 161 ? -3.305 -0.829 -10.403 1.00 92.88 161 LEU A C 1
ATOM 1270 O O . LEU A 1 161 ? -4.017 -1.242 -9.494 1.00 92.88 161 LEU A O 1
ATOM 1274 N N . ASN A 1 162 ? -3.401 0.425 -10.849 1.00 92.19 162 ASN A N 1
ATOM 1275 C CA . ASN A 1 162 ? -4.278 1.431 -10.247 1.00 92.19 162 ASN A CA 1
ATOM 1276 C C . ASN A 1 162 ? -5.571 1.702 -11.033 1.00 92.19 162 ASN A C 1
ATOM 1278 O O . ASN A 1 162 ? -6.306 2.615 -10.665 1.00 92.19 162 ASN A O 1
ATOM 1282 N N . THR A 1 163 ? -5.867 0.938 -12.092 1.00 85.50 163 THR A N 1
ATOM 1283 C CA . THR A 1 163 ? -7.106 1.118 -12.880 1.00 85.50 163 THR A CA 1
ATOM 1284 C C . THR A 1 163 ? -8.357 0.693 -12.106 1.00 85.50 163 THR A C 1
ATOM 1286 O O . THR A 1 163 ? -9.426 1.267 -12.300 1.00 85.50 163 THR A O 1
ATOM 1289 N N . ALA A 1 164 ? -8.253 -0.316 -11.237 1.00 79.75 164 ALA A N 1
ATOM 1290 C CA . ALA A 1 164 ? -9.391 -0.769 -10.446 1.00 79.75 164 ALA A CA 1
ATOM 1291 C C . ALA A 1 164 ? -9.771 0.259 -9.368 1.00 79.75 164 ALA A C 1
ATOM 1293 O O . ALA A 1 164 ? -8.912 0.895 -8.756 1.00 79.75 164 ALA A O 1
ATOM 1294 N N . LEU A 1 165 ? -11.075 0.393 -9.122 1.00 73.88 165 LEU A N 1
ATOM 1295 C CA . LEU A 1 165 ? -11.609 1.317 -8.128 1.00 73.88 165 LEU A CA 1
ATOM 1296 C C . LEU A 1 165 ? -11.526 0.720 -6.719 1.00 73.88 165 LEU A C 1
ATOM 1298 O O . LEU A 1 165 ? -11.933 -0.428 -6.525 1.00 73.88 165 LEU A O 1
ATOM 1302 N N . PRO A 1 166 ? -11.095 1.492 -5.706 1.00 71.12 166 PRO A N 1
ATOM 1303 C CA . PRO A 1 166 ? -11.081 1.030 -4.323 1.00 71.12 166 PRO A CA 1
ATOM 1304 C C . PRO A 1 166 ? -12.488 0.926 -3.705 1.00 71.12 166 PRO A C 1
ATOM 1306 O O . PRO A 1 166 ? -12.656 0.225 -2.707 1.00 71.12 166 PRO A O 1
ATOM 1309 N N . ALA A 1 167 ? -13.502 1.601 -4.267 1.00 71.38 167 ALA A N 1
ATOM 1310 C CA . ALA A 1 167 ? -14.889 1.532 -3.803 1.00 71.38 167 ALA A CA 1
ATOM 1311 C C . ALA A 1 167 ? -15.900 1.664 -4.956 1.00 71.38 167 ALA A C 1
ATOM 1313 O O . ALA A 1 167 ? -15.775 2.544 -5.806 1.00 71.38 167 ALA A O 1
ATOM 1314 N N . SER A 1 168 ? -16.958 0.845 -4.930 1.00 69.81 168 SER A N 1
ATOM 1315 C CA . SER A 1 168 ? -18.067 0.901 -5.900 1.00 69.81 168 SER A CA 1
ATOM 1316 C C . SER A 1 168 ? -18.935 2.153 -5.764 1.00 69.81 168 SER A C 1
ATOM 1318 O O . SER A 1 168 ? -19.568 2.567 -6.730 1.00 69.81 168 SER A O 1
ATOM 1320 N N . ALA A 1 169 ? -18.941 2.785 -4.586 1.00 69.31 169 ALA A N 1
ATOM 1321 C CA . ALA A 1 169 ? -19.759 3.965 -4.314 1.00 69.31 169 ALA A CA 1
ATOM 1322 C C . ALA A 1 169 ? -19.427 5.159 -5.231 1.00 69.31 169 ALA A C 1
ATOM 1324 O O . ALA A 1 169 ? -20.305 5.970 -5.507 1.00 69.31 169 ALA A O 1
ATOM 1325 N N . ALA A 1 170 ? -18.195 5.247 -5.751 1.00 60.12 170 ALA A N 1
ATOM 1326 C CA . ALA A 1 170 ? -17.841 6.248 -6.760 1.00 60.12 170 ALA A CA 1
ATOM 1327 C C . ALA A 1 170 ? -18.665 6.065 -8.051 1.00 60.12 170 ALA A C 1
ATOM 1329 O O . ALA A 1 170 ? -19.141 7.034 -8.638 1.00 60.12 170 ALA A O 1
ATOM 1330 N N . CYS A 1 171 ? -18.913 4.815 -8.459 1.00 59.94 171 CYS A N 1
ATOM 1331 C CA . CYS A 1 171 ? -19.820 4.517 -9.565 1.00 59.94 171 CYS A CA 1
ATOM 1332 C C . CYS A 1 171 ? -21.280 4.801 -9.188 1.00 59.94 171 CYS A C 1
ATOM 1334 O O . CYS A 1 171 ? -22.023 5.338 -10.001 1.00 59.94 171 CYS A O 1
ATOM 1336 N N . GLU A 1 172 ? -21.700 4.484 -7.960 1.00 67.00 172 GLU A N 1
ATOM 1337 C CA . GLU A 1 172 ? -23.073 4.743 -7.498 1.00 67.00 172 GLU A CA 1
ATOM 1338 C C . GLU A 1 172 ? -23.416 6.239 -7.478 1.00 67.00 172 GLU A C 1
ATOM 1340 O O . GLU A 1 172 ? -24.534 6.597 -7.831 1.00 67.00 172 GLU A O 1
ATOM 1345 N N . GLN A 1 173 ? -22.476 7.125 -7.129 1.00 62.75 173 GLN A N 1
ATOM 1346 C CA . GLN A 1 173 ? -22.685 8.579 -7.205 1.00 62.75 173 GLN A CA 1
ATOM 1347 C C . GLN A 1 173 ? -22.906 9.050 -8.648 1.00 62.75 173 GLN A C 1
ATOM 1349 O O . GLN A 1 173 ? -23.862 9.779 -8.913 1.00 6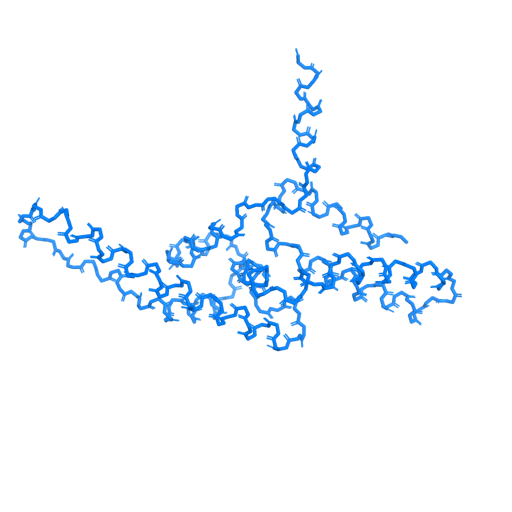2.75 173 GLN A O 1
ATOM 1354 N N . LEU A 1 174 ? -22.088 8.561 -9.585 1.00 62.03 174 LEU A N 1
ATOM 1355 C CA . LEU A 1 174 ? -22.257 8.795 -11.023 1.00 62.03 174 LEU A CA 1
ATOM 1356 C C . LEU A 1 174 ? -23.644 8.350 -11.517 1.00 62.03 174 LEU A C 1
ATOM 1358 O O . LEU A 1 174 ? -24.330 9.107 -12.204 1.00 62.03 174 LEU A O 1
ATOM 1362 N N . PHE A 1 175 ? -24.087 7.150 -11.132 1.00 62.69 175 PHE A N 1
ATOM 1363 C CA . PHE A 1 175 ? -25.385 6.614 -11.554 1.00 62.69 175 PHE A CA 1
ATOM 1364 C C . PHE A 1 175 ? -26.580 7.241 -10.824 1.00 62.69 175 PHE A C 1
ATOM 1366 O O . PHE A 1 175 ? -27.645 7.383 -11.418 1.00 62.69 175 PHE A O 1
ATOM 1373 N N . SER A 1 176 ? -26.413 7.670 -9.573 1.00 66.81 176 SER A N 1
ATOM 1374 C CA . SER A 1 176 ? -27.441 8.392 -8.814 1.00 66.81 176 SER A CA 1
ATOM 1375 C C . SER A 1 176 ? -27.758 9.745 -9.459 1.00 66.81 176 SER A C 1
ATOM 1377 O O . SER A 1 176 ? -28.924 10.092 -9.633 1.00 66.81 176 SER A O 1
ATOM 1379 N N . CYS A 1 177 ? -26.730 10.470 -9.912 1.00 59.94 177 CYS A N 1
ATOM 1380 C CA . CYS A 1 177 ? -26.902 11.702 -10.683 1.00 59.94 177 CYS A CA 1
ATOM 1381 C C . CYS A 1 177 ? -27.536 11.449 -12.062 1.00 59.94 177 CYS A C 1
ATOM 1383 O O . CYS A 1 177 ? -28.317 12.272 -12.532 1.00 59.94 177 CYS A O 1
ATOM 1385 N N . ALA A 1 178 ? -27.235 10.313 -12.699 1.00 59.78 178 ALA A N 1
ATOM 1386 C CA . ALA A 1 178 ? -27.800 9.946 -13.998 1.00 59.78 178 ALA A CA 1
ATOM 1387 C C . ALA A 1 178 ? -29.269 9.486 -13.925 1.00 59.78 178 ALA A C 1
ATOM 1389 O O . ALA A 1 178 ? -29.986 9.623 -14.907 1.00 59.78 178 ALA A O 1
ATOM 1390 N N . GLY A 1 179 ? -29.737 8.980 -12.779 1.00 56.91 179 GLY A N 1
ATOM 1391 C CA . GLY A 1 179 ? -31.143 8.602 -12.566 1.00 56.91 179 GLY A CA 1
ATOM 1392 C C . GLY A 1 179 ? -32.112 9.782 -12.402 1.00 56.91 179 GLY A C 1
ATOM 1393 O O . GLY A 1 179 ? -33.310 9.561 -12.239 1.00 56.91 179 GLY A O 1
ATOM 1394 N N . LEU A 1 180 ? -31.600 11.018 -12.410 1.00 58.94 180 LEU A N 1
ATOM 1395 C CA . LEU A 1 180 ? -32.377 12.264 -12.394 1.00 58.94 180 LEU A CA 1
ATOM 1396 C C . LEU A 1 180 ? -32.517 12.910 -13.789 1.00 58.94 180 LEU A C 1
ATOM 1398 O O . LEU A 1 180 ? -33.096 13.994 -13.884 1.00 58.94 180 LEU A O 1
ATOM 1402 N N . LEU A 1 181 ? -31.981 12.274 -14.839 1.00 51.91 181 LEU A N 1
ATOM 1403 C CA . LEU A 1 181 ? -32.133 12.658 -16.250 1.00 51.91 181 LEU A CA 1
ATOM 1404 C C . LEU A 1 181 ? -33.204 11.798 -16.930 1.00 51.91 181 LEU A C 1
ATOM 1406 O O . LEU A 1 181 ? -33.919 12.358 -17.790 1.00 51.91 181 LEU A O 1
#

Foldseek 3Di:
DVLVVVLVCLLLDPVNFFLLSQLLSLLVSLVVLVVCCVPDPPPNVVSVVVNVVSCVPCVVVNQDLLSLLLNLLQLQRNPNSDPDVNSNVSVLVVLVVVLVVVVVVVVVVVVVPDDDDDPPPPPPCPPPPLVNLSVVSSPDNDRDPVSCVVRVSSVVSNCVSTVHRSDCSNVVVVVVVVVVD

Secondary structure (DSSP, 8-state):
-HHHHHHHHHHT-TT--SGGGHHHHHHHHHHHHHHHHHH-SSSHHHHHHHHHHHHHHHTTGGG-HHHHHHHHTSTTTTTTT-S-HHHHHHHHHHHHHHHHHHHHHHHHHHHHS-----TT---------HHHHHHHHHH----SGGGGGG-HHHHHHHHHHH-S-S-THHHHHHHHHHTT-

Solvent-accessible surface area (backbone atoms only — not comparable to full-atom values): 10286 Å² total; per-residue (Å²): 112,69,62,60,54,52,40,52,53,45,47,40,29,90,86,42,49,36,29,24,50,45,59,44,42,54,49,51,39,51,55,53,49,53,52,46,52,77,75,38,96,64,64,49,71,59,52,50,52,49,52,52,50,46,46,74,72,42,44,68,57,71,70,32,35,66,55,44,26,21,20,38,56,33,51,73,38,36,74,76,55,56,93,51,64,67,54,49,50,44,7,52,52,46,48,53,55,52,45,57,51,55,53,56,56,53,56,54,56,56,69,79,66,78,83,80,94,63,97,78,66,71,79,76,79,74,74,62,53,61,70,60,44,50,56,54,58,70,70,48,88,63,48,52,74,73,59,37,75,83,30,63,70,58,36,54,51,29,49,69,55,24,66,50,65,63,38,70,58,43,58,49,53,57,50,56,63,55,75,76,112

Radius of gyration: 20.65 Å; Cα contacts (8 Å, |Δi|>4): 162; chains: 1; bounding box: 52×26×72 Å

Organism: Cirrhinus mrigala (NCBI:txid683832)

Nearest PDB structures (foldseek):
  4d1q-assembly1_B  TM=6.192E-01  e=2.272E-02  Musca domestica
  8sjd-assembly1_C  TM=5.871E-01  e=2.054E-01  Musca domestica